Protein AF-A0A3A0CQ87-F1 (afdb_monomer_lite)

Sequence (280 aa):
MPDGAANIHTCGPRSVHRVSPWAAFLISSLALLASGCQAPPTQFEVVSFKDRPDGEYFAEVFDDGFYSQTPENNWTLVFEIPPSYVDIEAPAVEAGEPVAAASTPVGEAPPESADAEGPGLSVIKSYAAEDEESEAPKLKPRDEPTARVQRGRVPVRMSQLVVIEVFWRAKPGTTFAESSQTNANIVYCLTTGRDSITYEGAGFVSFQESGRQGALQGRIESAALYPARITGAPADLFGRCRLSGTFTARSNRAKTIALTQALRKRVGPPIGTDTALAED

Foldseek 3Di:
DDDDDDDDPDDDDDDPPPDPPVVVVVVVVVVVVVPDDDFDFFKKWKFFPPPHNVTDIDMDTFNAKAWDADPLRKIKIKTKDDKDWDFDQPDLPPCPDDPDPPPDDDDDDDDDDDDDDDDDDDDDDDDDDDDDPDDDDDDDDDPDPPPPRPRDTDIKIKMKMKIKIFNDADDVPPHPDDRQATKIWMWIKIDIHLKIWIWIWIFTKHWDQPVPAQKIKIKTQKTWTATDFIDDDDDDDRHTMMMIGIDMHHYDPPVS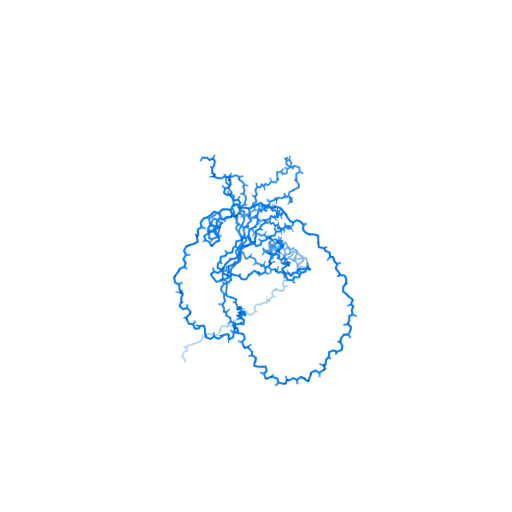VVVVVVVCVRGNDDDPDPVPPPPD

Radius of gyration: 32.03 Å; chains: 1; bounding box: 66×110×87 Å

Secondary structure (DSSP, 8-state):
--------------------HHHHHHHHHHHHHHS--PPPPEEEEEEE-SS-TT-EEEEEEESEEEEEE-TT--EEEEEEEEEEEEEEE--------------PPP--PPPP---------------PPP--------PPPP----------EEEEEEEEEEEEEE-----TTT--S-TT-EEEEEEEEEEETTEEEEEEEEEEEEEEEETTTTEEEEEEEEEEEEEEEEESSPPPSSSSEEEEEEEEEEE-HHHHHHHHHHHHHHH-S-TT-GGGSS--

pLDDT: mean 78.47, std 19.05, range [36.78, 98.25]

Structure (mmCIF, N/CA/C/O backbone):
data_AF-A0A3A0CQ87-F1
#
_entry.id   AF-A0A3A0CQ87-F1
#
loop_
_atom_site.group_PDB
_atom_site.id
_atom_site.type_symbol
_atom_site.label_atom_id
_atom_site.label_alt_id
_atom_site.label_comp_id
_atom_site.label_asym_id
_atom_site.label_entity_id
_atom_site.label_seq_id
_atom_site.pdbx_PDB_ins_code
_atom_site.Cartn_x
_atom_site.Cartn_y
_atom_site.Cartn_z
_atom_site.occupancy
_atom_site.B_iso_or_equiv
_atom_site.auth_seq_id
_atom_site.auth_comp_id
_atom_site.auth_asym_id
_atom_site.auth_atom_id
_atom_site.pdbx_PDB_model_num
ATOM 1 N N . MET A 1 1 ? 18.311 -73.993 30.091 1.00 40.94 1 MET A N 1
ATOM 2 C CA . MET A 1 1 ? 17.975 -73.751 31.514 1.00 40.94 1 MET A CA 1
ATOM 3 C C . MET A 1 1 ? 18.208 -72.272 31.794 1.00 40.94 1 MET A C 1
ATOM 5 O O . MET A 1 1 ? 19.165 -71.762 31.222 1.00 40.94 1 MET A O 1
ATOM 9 N N . PRO A 1 2 ? 17.354 -71.589 32.572 1.00 64.31 2 PRO A N 1
ATOM 10 C CA . PRO A 1 2 ? 16.038 -71.112 32.111 1.00 64.31 2 PRO A CA 1
ATOM 11 C C . PRO A 1 2 ? 15.932 -69.567 32.290 1.00 64.31 2 PRO A C 1
ATOM 13 O O . PRO A 1 2 ? 16.954 -68.940 32.546 1.00 64.31 2 PRO A O 1
ATOM 16 N N . ASP A 1 3 ? 14.822 -68.837 32.128 1.00 48.69 3 ASP A N 1
ATOM 17 C CA . ASP A 1 3 ? 13.384 -69.110 31.885 1.00 48.69 3 ASP A CA 1
ATOM 18 C C . ASP A 1 3 ? 12.845 -68.064 30.856 1.00 48.69 3 ASP A C 1
ATOM 20 O O . ASP A 1 3 ? 13.640 -67.313 30.296 1.00 48.69 3 ASP A O 1
ATOM 24 N N . GLY A 1 4 ? 11.567 -67.908 30.479 1.00 54.78 4 GLY A N 1
ATOM 25 C CA . GLY A 1 4 ? 10.303 -68.509 30.929 1.00 54.78 4 GLY A CA 1
ATOM 26 C C . GLY A 1 4 ? 9.262 -67.453 31.341 1.00 54.78 4 GLY A C 1
ATOM 27 O O . GLY A 1 4 ? 9.088 -67.203 32.527 1.00 54.78 4 GLY A O 1
ATOM 28 N N . ALA A 1 5 ? 8.559 -66.836 30.377 1.00 50.38 5 ALA A N 1
ATOM 29 C CA . ALA A 1 5 ? 7.322 -66.066 30.610 1.00 50.38 5 ALA A CA 1
ATOM 30 C C . ALA A 1 5 ? 6.579 -65.763 29.288 1.00 50.38 5 ALA A C 1
ATOM 32 O O . ALA A 1 5 ? 6.896 -64.801 28.590 1.00 50.38 5 ALA A O 1
ATOM 33 N N . ALA A 1 6 ? 5.565 -66.562 28.942 1.00 54.97 6 ALA A N 1
ATOM 34 C CA . ALA A 1 6 ? 4.652 -66.250 27.840 1.00 54.97 6 ALA A CA 1
ATOM 35 C C . ALA A 1 6 ? 3.452 -65.445 28.369 1.00 54.97 6 ALA A C 1
ATOM 37 O O . ALA A 1 6 ? 2.610 -65.984 29.087 1.00 54.97 6 ALA A O 1
ATOM 38 N N . ASN A 1 7 ? 3.361 -64.159 28.017 1.00 56.81 7 ASN A N 1
ATOM 39 C CA . ASN A 1 7 ? 2.241 -63.306 28.422 1.00 56.81 7 ASN A CA 1
ATOM 40 C C . ASN A 1 7 ? 1.013 -63.570 27.535 1.00 56.81 7 ASN A C 1
ATOM 42 O O . ASN A 1 7 ? 0.947 -63.129 26.387 1.00 56.81 7 ASN A O 1
ATOM 46 N N . ILE A 1 8 ? 0.029 -64.291 28.074 1.00 56.31 8 ILE A N 1
ATOM 47 C CA . ILE A 1 8 ? -1.244 -64.558 27.397 1.00 56.31 8 ILE A CA 1
ATOM 48 C C . ILE A 1 8 ? -2.144 -63.327 27.551 1.00 56.31 8 ILE A C 1
ATOM 50 O O . ILE A 1 8 ? -2.784 -63.136 28.584 1.00 56.31 8 ILE A O 1
ATOM 54 N N . HIS A 1 9 ? -2.216 -62.492 26.512 1.00 63.91 9 HIS A N 1
ATOM 55 C CA . HIS A 1 9 ? -3.196 -61.408 26.453 1.00 63.91 9 HIS A CA 1
ATOM 56 C C . HIS A 1 9 ? -4.615 -61.980 26.342 1.00 63.91 9 HIS A C 1
ATOM 58 O O . HIS A 1 9 ? -5.039 -62.455 25.287 1.00 63.91 9 HIS A O 1
ATOM 64 N N . THR A 1 10 ? -5.373 -61.899 27.433 1.00 57.53 10 THR A N 1
ATOM 65 C CA . THR A 1 10 ? -6.797 -62.229 27.462 1.00 57.53 10 THR A CA 1
ATOM 66 C C . THR A 1 10 ? -7.591 -61.207 26.648 1.00 57.53 10 THR A C 1
ATOM 68 O O . THR A 1 10 ? -7.705 -60.034 27.003 1.00 57.53 10 THR A O 1
ATOM 71 N N . CYS A 1 11 ? -8.158 -61.652 25.526 1.00 54.28 11 CYS A N 1
ATOM 72 C CA . CYS A 1 11 ? -9.013 -60.814 24.694 1.00 54.28 11 CYS A CA 1
ATOM 73 C C . CYS A 1 11 ? -10.394 -60.680 25.361 1.00 54.28 11 CYS A C 1
ATOM 75 O O . CYS A 1 11 ? -11.231 -61.576 25.263 1.00 54.28 11 CYS A O 1
ATOM 77 N N . GLY A 1 12 ? -10.610 -59.585 26.094 1.00 61.00 12 GLY A N 1
ATOM 78 C CA . GLY A 1 12 ? -11.890 -59.304 26.749 1.00 61.00 12 GLY A CA 1
ATOM 79 C C . GLY A 1 12 ? -13.030 -59.075 25.741 1.00 61.00 12 GLY A C 1
ATOM 80 O O . GLY A 1 12 ? -12.785 -58.569 24.640 1.00 61.00 12 GLY A O 1
ATOM 81 N N . PRO A 1 13 ? -14.285 -59.415 26.090 1.00 58.34 13 PRO A N 1
ATOM 82 C CA . PRO A 1 13 ? -15.423 -59.224 25.198 1.00 58.34 13 PRO A CA 1
ATOM 83 C C . PRO A 1 13 ? -15.635 -57.733 24.904 1.00 58.34 13 PRO A C 1
ATOM 85 O O . PRO A 1 13 ? -15.879 -56.935 25.809 1.00 58.34 13 PRO A O 1
ATOM 88 N N . ARG A 1 14 ? -15.571 -57.352 23.622 1.00 53.22 14 ARG A N 1
ATOM 89 C CA . ARG A 1 14 ? -15.881 -55.987 23.174 1.00 53.22 14 ARG A CA 1
ATOM 90 C C . ARG A 1 14 ? -17.347 -55.666 23.469 1.00 53.22 14 ARG A C 1
ATOM 92 O O . ARG A 1 14 ? -18.237 -56.212 22.817 1.00 53.22 14 ARG A O 1
ATOM 99 N N . SER A 1 15 ? -17.602 -54.745 24.398 1.00 57.31 15 SER A N 1
ATOM 100 C CA . SER A 1 15 ? -18.937 -54.189 24.602 1.00 57.31 15 SER A CA 1
ATOM 101 C C . SER A 1 15 ? -19.338 -53.358 23.381 1.00 57.31 15 SER A C 1
ATOM 103 O O . SER A 1 15 ? -18.873 -52.238 23.168 1.00 57.31 15 SER A O 1
ATOM 105 N N . VAL A 1 16 ? -20.221 -53.911 22.547 1.00 60.31 16 VAL A N 1
ATOM 106 C CA . VAL A 1 16 ? -20.816 -53.177 21.424 1.00 60.31 16 VAL A CA 1
ATOM 107 C C . VAL A 1 16 ? -21.859 -52.213 21.987 1.00 60.31 16 VAL A C 1
ATOM 109 O O . VAL A 1 16 ? -23.055 -52.504 22.025 1.00 60.31 16 VAL A O 1
ATOM 112 N N . HIS A 1 17 ? -21.397 -51.056 22.460 1.00 57.78 17 HIS A N 1
ATOM 113 C CA . HIS A 1 17 ? -22.278 -49.962 22.842 1.00 57.78 17 HIS A CA 1
ATOM 114 C C . HIS A 1 17 ? -23.038 -49.495 21.597 1.00 57.78 17 HIS A C 1
ATOM 116 O O . HIS A 1 17 ? -22.470 -48.864 20.707 1.00 57.78 17 HIS A O 1
ATOM 122 N N . ARG A 1 18 ? -24.336 -49.817 21.529 1.00 56.47 18 ARG A N 1
ATOM 123 C CA . ARG A 1 18 ? -25.251 -49.260 20.527 1.00 56.47 18 ARG A CA 1
ATOM 124 C C . ARG A 1 18 ? -25.379 -47.759 20.773 1.00 56.47 18 ARG A C 1
ATOM 126 O O . ARG A 1 18 ? -26.214 -47.326 21.563 1.00 56.47 18 ARG A O 1
ATOM 133 N N . VAL A 1 19 ? -24.536 -46.973 20.108 1.00 58.16 19 VAL A N 1
ATOM 134 C CA . VAL A 1 19 ? -24.651 -45.515 20.100 1.00 58.16 19 VAL A CA 1
ATOM 135 C C . VAL A 1 19 ? -26.007 -45.166 19.486 1.00 58.16 19 VAL A C 1
ATOM 137 O O . VAL A 1 19 ? -26.315 -45.595 18.374 1.00 58.16 19 VAL A O 1
ATOM 140 N N . SER A 1 20 ? -26.843 -44.438 20.228 1.00 53.62 20 SER A N 1
ATOM 141 C CA . SER A 1 20 ? -28.156 -44.017 19.732 1.00 53.62 20 SER A CA 1
ATOM 142 C C . SER A 1 20 ? -27.986 -43.168 18.465 1.00 53.62 20 SER A C 1
ATOM 144 O O . SER A 1 20 ? -27.166 -42.244 18.485 1.00 53.62 20 SER A O 1
ATOM 146 N N . PRO A 1 21 ? -28.765 -43.397 17.388 1.00 57.78 21 PRO A N 1
ATOM 147 C CA . PRO A 1 21 ? -28.646 -42.614 16.155 1.00 57.78 21 PRO A CA 1
ATOM 148 C C . PRO A 1 21 ? -28.902 -41.110 16.365 1.00 57.78 21 PRO A C 1
ATOM 150 O O . PRO A 1 21 ? -28.426 -40.291 15.587 1.00 57.78 21 PRO A O 1
ATOM 153 N N . TRP A 1 22 ? -29.571 -40.727 17.458 1.00 55.06 22 TRP A N 1
ATOM 154 C CA . TRP A 1 22 ? -29.790 -39.329 17.843 1.00 55.06 22 TRP A CA 1
ATOM 155 C C . TRP A 1 22 ? -28.503 -38.623 18.306 1.00 55.06 22 TRP A C 1
ATOM 157 O O . TRP A 1 22 ? -28.350 -37.421 18.097 1.00 55.06 22 TRP A O 1
ATOM 167 N N . ALA A 1 23 ? -27.544 -39.355 18.887 1.00 56.44 23 ALA A N 1
ATOM 168 C CA . ALA A 1 23 ? -26.268 -38.783 19.324 1.00 56.44 23 ALA A CA 1
ATOM 169 C C . ALA A 1 23 ? -25.369 -38.393 18.136 1.00 56.44 23 ALA A C 1
ATOM 171 O O . ALA A 1 23 ? -24.644 -37.403 18.214 1.00 56.44 23 ALA A O 1
ATOM 172 N N . ALA A 1 24 ? -25.455 -39.122 17.016 1.00 57.25 24 ALA A N 1
ATOM 173 C CA . ALA A 1 24 ? -24.704 -38.807 15.800 1.00 57.25 24 ALA A CA 1
ATOM 174 C C . ALA A 1 24 ? -25.144 -37.472 15.167 1.00 57.25 24 ALA A C 1
ATOM 176 O O . ALA A 1 24 ? -24.299 -36.693 14.727 1.00 57.25 24 ALA A O 1
ATOM 177 N N . PHE A 1 25 ? -26.449 -37.167 15.182 1.00 57.66 25 PHE A N 1
ATOM 178 C CA . PHE A 1 25 ? -26.968 -35.889 14.682 1.00 57.66 25 PHE A CA 1
ATOM 179 C C . PHE A 1 25 ? -26.504 -34.695 15.528 1.00 57.66 25 PHE A C 1
ATOM 181 O O . PHE A 1 25 ? -26.040 -33.704 14.968 1.00 57.66 25 PHE A O 1
ATOM 188 N N . LEU A 1 26 ? -26.543 -34.801 16.863 1.00 58.25 26 LEU A N 1
ATOM 189 C CA . LEU A 1 26 ? -26.091 -33.721 17.753 1.00 58.25 26 LEU A CA 1
ATOM 190 C C . LEU A 1 26 ? -24.597 -33.398 17.592 1.00 58.25 26 LEU A C 1
ATOM 192 O O . LEU A 1 26 ? -24.229 -32.225 17.581 1.00 58.25 26 LEU A O 1
ATOM 196 N N . ILE A 1 27 ? -23.742 -34.411 17.417 1.00 60.47 27 ILE A N 1
ATOM 197 C CA . ILE A 1 27 ? -22.299 -34.207 17.200 1.00 60.47 27 ILE A CA 1
ATOM 198 C C . ILE A 1 27 ? -22.037 -33.519 15.848 1.00 60.47 27 ILE A C 1
ATOM 200 O O . ILE A 1 27 ? -21.210 -32.611 15.774 1.00 60.47 27 ILE A O 1
ATOM 204 N N . SER A 1 28 ? -22.775 -33.891 14.795 1.00 60.22 28 SER A N 1
ATOM 205 C CA . SER A 1 28 ? -22.643 -33.278 13.464 1.00 60.22 28 SER A CA 1
ATOM 206 C C . SER A 1 28 ? -23.061 -31.799 13.449 1.00 60.22 28 SER A C 1
ATOM 208 O O . SER A 1 28 ? -22.351 -30.954 12.903 1.00 60.22 28 SER A O 1
ATOM 210 N N . SER A 1 29 ? -24.163 -31.445 14.122 1.00 60.81 29 SER A N 1
ATOM 211 C CA . SER A 1 29 ? -24.596 -30.044 14.239 1.00 60.81 29 SER A CA 1
ATOM 212 C C . SER A 1 29 ? -23.640 -29.185 15.074 1.00 60.81 29 SER A C 1
ATOM 214 O O . SER A 1 29 ? -23.474 -28.005 14.772 1.00 60.81 29 SER A O 1
ATOM 216 N N . LEU A 1 30 ? -22.974 -29.753 16.087 1.00 62.09 30 LEU A N 1
ATOM 217 C CA . LEU A 1 30 ? -21.976 -29.021 16.873 1.00 62.09 30 LEU A CA 1
ATOM 218 C C . LEU A 1 30 ? -20.692 -28.742 16.070 1.00 62.09 30 LEU A C 1
ATOM 220 O O . LEU A 1 30 ? -20.091 -27.682 16.227 1.00 62.09 30 LEU A O 1
ATOM 224 N N . ALA A 1 31 ? -20.294 -29.658 15.179 1.00 62.75 31 ALA A N 1
ATOM 225 C CA . ALA A 1 31 ? -19.115 -29.490 14.327 1.00 62.75 31 ALA A CA 1
ATOM 226 C C . ALA A 1 31 ? -19.255 -28.313 13.340 1.00 62.75 31 ALA A C 1
ATOM 228 O O . ALA A 1 31 ? -18.300 -27.566 13.144 1.00 62.75 31 ALA A O 1
ATOM 229 N N . LEU A 1 32 ? -20.456 -28.088 12.793 1.00 62.94 32 LEU A N 1
ATOM 230 C CA . LEU A 1 32 ? -20.758 -26.954 11.902 1.00 62.94 32 LEU A CA 1
ATOM 231 C C . LEU A 1 32 ? -20.801 -25.591 12.620 1.00 62.94 32 LEU A C 1
ATOM 233 O O . LEU A 1 32 ? -20.642 -24.554 11.982 1.00 62.94 32 LEU A O 1
ATOM 237 N N . LEU A 1 33 ? -20.982 -25.575 13.944 1.00 66.44 33 LEU A N 1
ATOM 238 C CA . LEU A 1 33 ? -20.818 -24.368 14.766 1.00 66.44 33 LEU A CA 1
ATOM 239 C C . LEU A 1 33 ? -19.353 -24.143 15.186 1.00 66.44 33 LEU A C 1
ATOM 241 O O . LEU A 1 33 ? -18.987 -23.033 15.568 1.00 66.44 33 LEU A O 1
ATOM 245 N N . ALA A 1 34 ? -18.516 -25.184 15.112 1.00 64.19 34 ALA A N 1
ATOM 246 C CA . ALA A 1 34 ? -17.087 -25.135 15.421 1.00 64.19 34 ALA A CA 1
ATOM 247 C C . ALA A 1 34 ? -16.204 -24.808 14.200 1.00 64.19 34 ALA 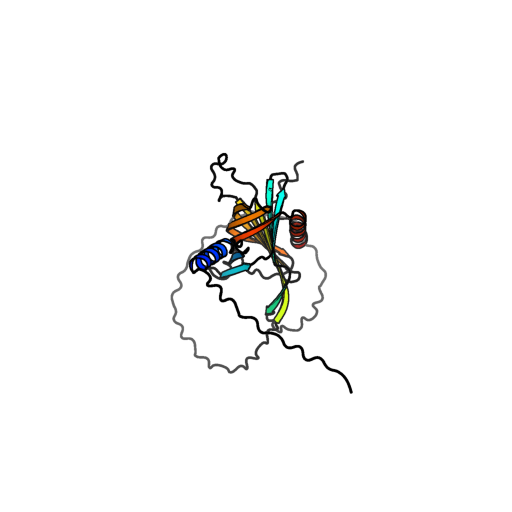A C 1
ATOM 249 O O . ALA A 1 34 ? -15.069 -24.365 14.382 1.00 64.19 34 ALA A O 1
ATOM 250 N N . SER A 1 35 ? -16.717 -24.947 12.970 1.00 63.53 35 SER A N 1
ATOM 251 C CA . SER A 1 35 ? -16.154 -24.306 11.773 1.00 63.53 35 SER A CA 1
ATOM 252 C C . SER A 1 35 ? -16.382 -22.793 11.842 1.00 63.53 35 SER A C 1
ATOM 254 O O . SER A 1 35 ? -17.245 -22.241 11.161 1.00 63.53 35 SER A O 1
ATOM 256 N N . GLY A 1 36 ? -15.646 -22.137 12.741 1.00 66.25 36 GLY A N 1
ATOM 257 C CA . GLY A 1 36 ? -15.744 -20.703 12.977 1.00 66.25 36 GLY A CA 1
ATOM 258 C C . GLY A 1 36 ? -15.425 -19.905 11.717 1.00 66.25 36 GLY A C 1
ATOM 259 O O . GLY A 1 36 ? -14.601 -20.322 10.904 1.00 66.25 36 GLY A O 1
ATOM 260 N N . CYS A 1 37 ? -16.070 -18.746 11.573 1.00 74.88 37 CYS A N 1
ATOM 261 C CA . CYS A 1 37 ? -15.856 -17.836 10.453 1.00 74.88 37 CYS A CA 1
ATOM 262 C C . CYS A 1 37 ? -14.380 -17.421 10.380 1.00 74.88 37 CYS A C 1
ATOM 264 O O . CYS A 1 37 ? -13.943 -16.524 11.104 1.00 74.88 37 CYS A O 1
ATOM 266 N N . GLN A 1 38 ? -13.612 -18.077 9.511 1.00 80.81 38 GLN A N 1
ATOM 267 C CA . GLN A 1 38 ? -12.266 -17.646 9.175 1.00 80.81 38 GLN A CA 1
ATOM 268 C C . GLN A 1 38 ? -12.379 -16.276 8.502 1.00 80.81 38 GLN A C 1
ATOM 27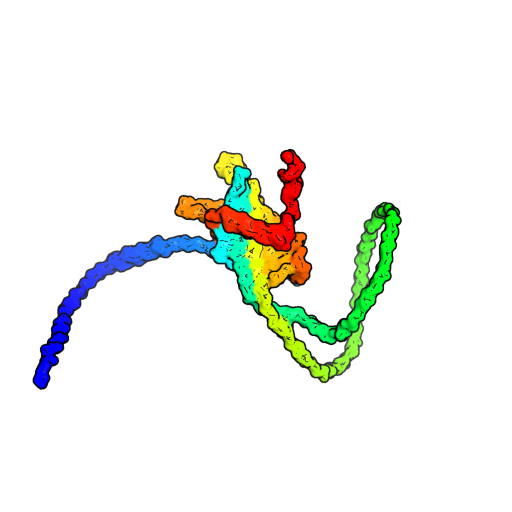0 O O . GLN A 1 38 ? -13.194 -16.095 7.594 1.00 80.81 38 GLN A O 1
ATOM 275 N N . ALA A 1 39 ? -11.606 -15.299 8.980 1.00 82.19 39 ALA A N 1
ATOM 276 C CA . ALA A 1 39 ? -11.570 -13.987 8.347 1.00 82.19 39 ALA A CA 1
ATOM 277 C C . ALA A 1 39 ? -11.154 -14.155 6.871 1.00 82.19 39 ALA A C 1
ATOM 279 O O . ALA A 1 39 ? -10.263 -14.968 6.595 1.00 82.19 39 ALA A O 1
ATOM 280 N N . PRO A 1 40 ? -11.785 -13.433 5.926 1.00 87.12 40 PRO A N 1
ATOM 281 C CA . PRO A 1 40 ? -11.370 -13.483 4.533 1.00 87.12 40 PRO A CA 1
ATOM 282 C C . PRO A 1 40 ? -9.900 -13.049 4.426 1.00 87.12 40 PRO A C 1
ATOM 284 O O . PRO A 1 40 ? -9.470 -12.176 5.193 1.00 87.12 40 PRO A O 1
ATOM 287 N N . PRO A 1 41 ? -9.124 -13.645 3.503 1.00 93.81 41 PRO A N 1
ATOM 288 C CA . PRO A 1 41 ? -7.742 -13.242 3.291 1.00 93.81 41 PRO A CA 1
ATOM 289 C C . PRO A 1 41 ? -7.679 -11.754 2.933 1.00 93.81 41 PRO A C 1
ATOM 291 O O . PRO A 1 41 ? -8.582 -11.213 2.285 1.00 93.81 41 PRO A O 1
ATOM 294 N N . THR A 1 42 ? -6.599 -11.088 3.342 1.00 96.62 42 THR A N 1
ATOM 295 C CA . THR A 1 42 ? -6.298 -9.768 2.790 1.00 96.62 42 THR A CA 1
ATOM 296 C C . THR A 1 42 ? -5.862 -9.968 1.350 1.00 96.62 42 THR A C 1
ATOM 298 O O . THR A 1 42 ? -4.837 -10.595 1.090 1.00 96.62 42 THR A O 1
ATOM 301 N N . GLN A 1 43 ? -6.660 -9.463 0.421 1.00 97.62 43 GLN A N 1
ATOM 302 C CA . GLN A 1 43 ? -6.451 -9.611 -1.007 1.00 97.62 43 GLN A CA 1
ATOM 303 C C . GLN A 1 43 ? -6.781 -8.288 -1.681 1.00 97.62 43 GLN A C 1
ATOM 305 O O . GLN A 1 43 ? -7.870 -7.744 -1.475 1.00 97.62 43 GLN A O 1
ATOM 310 N N . PHE A 1 44 ? -5.851 -7.791 -2.491 1.00 98.06 44 PHE A N 1
ATOM 311 C CA . PHE A 1 44 ? -6.052 -6.599 -3.302 1.00 98.06 44 PHE A CA 1
ATOM 312 C C . PHE A 1 44 ? -6.017 -6.943 -4.788 1.00 98.06 44 PHE A C 1
ATOM 314 O O . PHE A 1 44 ? -5.212 -7.752 -5.242 1.00 98.06 44 PHE A O 1
ATOM 321 N N . GLU A 1 45 ? -6.904 -6.300 -5.534 1.00 98.00 45 GLU A N 1
ATOM 322 C CA . GLU A 1 45 ? -7.039 -6.396 -6.980 1.00 98.00 45 GLU A CA 1
ATOM 323 C C . GLU A 1 45 ? -6.596 -5.067 -7.593 1.00 98.00 45 GLU A C 1
ATOM 325 O O . GLU A 1 45 ? -7.131 -4.008 -7.246 1.00 98.00 45 GLU A O 1
ATOM 330 N N . VAL A 1 46 ? -5.623 -5.124 -8.502 1.00 97.88 46 VAL A N 1
ATOM 331 C CA . VAL A 1 46 ? -5.148 -3.992 -9.299 1.00 97.88 46 VAL A CA 1
ATOM 332 C C . VAL A 1 46 ? -5.619 -4.181 -10.737 1.00 97.88 46 VAL A C 1
ATOM 334 O O . VAL A 1 46 ? -5.323 -5.197 -11.360 1.00 97.88 46 VAL A O 1
ATOM 337 N N . VAL A 1 47 ? -6.313 -3.184 -11.284 1.00 98.12 47 VAL A N 1
ATOM 338 C CA . VAL A 1 47 ? -6.657 -3.119 -12.711 1.00 98.12 47 VAL A CA 1
ATOM 339 C C . VAL A 1 47 ? -5.796 -2.042 -13.364 1.00 98.12 47 VAL A C 1
ATOM 341 O O . VAL A 1 47 ? -6.026 -0.852 -13.141 1.00 98.12 47 VAL A O 1
ATOM 344 N N . SER A 1 48 ? -4.782 -2.457 -14.123 1.00 97.56 48 SER A N 1
ATOM 345 C CA . SER A 1 48 ? -3.904 -1.587 -14.922 1.00 97.56 48 SER A CA 1
ATOM 346 C C . SER A 1 48 ? -4.604 -1.159 -16.204 1.00 97.56 48 SER A C 1
ATOM 348 O O . SER A 1 48 ? -5.216 -1.998 -16.852 1.00 97.56 48 SER A O 1
ATOM 350 N N . PHE A 1 49 ? -4.463 0.101 -16.617 1.00 96.25 49 PHE A N 1
ATOM 351 C CA . PHE A 1 49 ? -4.923 0.594 -17.926 1.00 96.25 49 PHE A CA 1
ATOM 352 C C . PHE A 1 49 ? -3.753 1.017 -18.828 1.00 96.25 49 PHE A C 1
ATOM 354 O O . PHE A 1 49 ? -3.926 1.842 -19.723 1.00 96.25 49 PHE A O 1
ATOM 361 N N . LYS A 1 50 ? -2.547 0.496 -18.565 1.00 95.31 50 LYS A N 1
ATOM 362 C CA . LYS A 1 50 ? -1.321 0.905 -19.260 1.00 95.31 50 LYS A CA 1
ATOM 363 C C . LYS A 1 50 ? -1.304 0.485 -20.732 1.00 95.31 50 LYS A C 1
ATOM 365 O O . LYS A 1 50 ? -1.156 1.332 -21.606 1.00 95.31 50 LYS A O 1
ATOM 370 N N . ASP A 1 51 ? -1.479 -0.811 -20.988 1.00 95.44 51 ASP A N 1
ATOM 371 C CA . ASP A 1 51 ? -1.284 -1.402 -22.319 1.00 95.44 51 ASP A CA 1
ATOM 372 C C . ASP A 1 51 ? -2.611 -1.761 -23.023 1.00 95.44 51 ASP A C 1
ATOM 374 O O . ASP A 1 51 ? -2.615 -2.105 -24.206 1.00 95.44 51 ASP A O 1
ATOM 378 N N . ARG A 1 52 ? -3.755 -1.701 -22.316 1.00 94.56 52 ARG A N 1
ATOM 379 C CA . ARG A 1 52 ? -5.093 -2.051 -22.839 1.00 94.56 52 ARG A CA 1
ATOM 380 C C . ARG A 1 52 ? -6.209 -1.175 -22.248 1.00 94.56 52 ARG A C 1
ATOM 382 O O . ARG A 1 52 ? -6.192 -0.931 -21.042 1.00 94.56 52 ARG A O 1
ATOM 389 N N . PRO A 1 53 ? -7.226 -0.778 -23.044 1.00 92.38 53 PRO A N 1
ATOM 390 C CA . PRO A 1 53 ? -8.359 0.017 -22.559 1.00 92.38 53 PRO A CA 1
ATOM 391 C C . PRO A 1 53 ? -9.312 -0.775 -21.649 1.00 92.38 53 PRO A C 1
ATOM 393 O O . PRO A 1 53 ? -9.853 -0.207 -20.704 1.00 92.38 53 PRO A O 1
ATOM 396 N N . ASP A 1 54 ? -9.475 -2.081 -21.892 1.00 95.06 54 ASP A N 1
ATOM 397 C CA . ASP A 1 54 ? -10.295 -2.984 -21.060 1.00 95.06 54 ASP A CA 1
ATOM 398 C C . ASP A 1 54 ? -9.636 -3.310 -19.707 1.00 95.06 54 ASP A C 1
ATOM 400 O O . ASP A 1 54 ? -10.280 -3.813 -18.788 1.00 95.06 54 ASP A O 1
ATOM 404 N N . GLY A 1 55 ? -8.347 -2.987 -19.593 1.00 95.50 55 GLY A N 1
ATOM 405 C CA . GLY A 1 55 ? -7.507 -3.208 -18.433 1.00 95.50 55 GLY A CA 1
ATOM 406 C C . GLY A 1 55 ? -6.879 -4.603 -18.345 1.00 95.50 55 GLY A C 1
ATOM 407 O O . GLY A 1 55 ? -7.310 -5.565 -18.981 1.00 95.50 55 GLY A O 1
ATOM 408 N N . GLU A 1 56 ? -5.824 -4.703 -17.540 1.00 96.94 56 GLU A N 1
ATOM 409 C CA . GLU A 1 56 ? -5.189 -5.960 -17.142 1.00 96.94 56 GLU A CA 1
ATOM 410 C C . GLU A 1 56 ? -5.327 -6.156 -15.630 1.00 96.94 56 GLU A C 1
ATOM 412 O O . GLU A 1 56 ? -5.130 -5.219 -14.852 1.00 96.94 56 GLU A O 1
ATOM 417 N N . TYR A 1 57 ? -5.706 -7.369 -15.228 1.00 96.69 57 TYR A N 1
ATOM 418 C CA . TYR A 1 57 ? -6.081 -7.709 -13.859 1.00 96.69 57 TYR A CA 1
ATOM 419 C C . TYR A 1 57 ? -4.942 -8.428 -13.138 1.00 96.69 57 TYR A C 1
ATOM 421 O O . TYR A 1 57 ? -4.520 -9.508 -13.549 1.00 96.69 57 TYR A O 1
ATOM 429 N N . PHE A 1 58 ? -4.524 -7.865 -12.011 1.00 96.69 58 PHE A N 1
ATOM 430 C CA . PHE A 1 58 ? -3.571 -8.453 -11.075 1.00 96.69 58 PHE A CA 1
ATOM 431 C C . PHE A 1 58 ? -4.270 -8.630 -9.726 1.00 96.69 58 PHE A C 1
ATOM 433 O O . PHE A 1 58 ? -5.035 -7.761 -9.308 1.00 96.69 58 PHE A O 1
ATOM 440 N N . ALA A 1 59 ? -4.024 -9.741 -9.036 1.00 96.56 59 ALA A N 1
ATOM 441 C CA . ALA A 1 59 ? -4.599 -10.003 -7.722 1.00 96.56 59 ALA A CA 1
ATOM 442 C C . ALA A 1 59 ? -3.520 -10.559 -6.793 1.00 96.56 59 ALA A C 1
ATOM 444 O O . ALA A 1 59 ? -2.868 -11.546 -7.124 1.00 96.56 59 ALA A O 1
ATOM 445 N N . GLU A 1 60 ? -3.351 -9.922 -5.639 1.00 96.44 60 GLU A N 1
ATOM 446 C CA . GLU A 1 60 ? -2.250 -10.167 -4.709 1.00 96.44 60 GLU A CA 1
ATOM 447 C C . GLU A 1 60 ? -2.787 -10.409 -3.298 1.00 96.44 60 GLU A C 1
ATOM 449 O O . GLU A 1 60 ? -3.694 -9.712 -2.834 1.00 96.44 60 GLU A O 1
ATOM 454 N N . VAL A 1 61 ? -2.224 -11.403 -2.608 1.00 97.00 61 VAL A N 1
ATOM 455 C CA . VAL A 1 61 ? -2.598 -11.777 -1.236 1.00 97.00 61 VAL A CA 1
ATOM 456 C C . VAL A 1 61 ? -1.530 -11.271 -0.272 1.00 97.00 61 VAL A C 1
ATOM 458 O O . VAL A 1 61 ? -0.339 -11.479 -0.485 1.00 97.00 61 VAL A O 1
ATOM 461 N N . PHE A 1 62 ? -1.963 -10.614 0.801 1.00 96.88 62 PHE A N 1
ATOM 462 C CA . PHE A 1 62 ? -1.090 -10.043 1.822 1.00 96.88 62 PHE A CA 1
ATOM 463 C C . PHE A 1 62 ? -1.279 -10.821 3.126 1.00 96.88 62 PHE A C 1
ATOM 465 O O . PHE A 1 62 ? -2.321 -10.720 3.771 1.00 96.88 62 PHE A O 1
ATOM 472 N N . ASP A 1 63 ? -0.267 -11.584 3.538 1.00 93.94 63 ASP A N 1
ATOM 473 C CA . ASP A 1 63 ? -0.339 -12.390 4.767 1.00 93.94 63 ASP A CA 1
ATOM 474 C C . ASP A 1 63 ? -0.475 -11.527 6.035 1.00 93.94 63 ASP A C 1
ATOM 476 O O . ASP A 1 63 ? -1.078 -11.945 7.026 1.00 93.94 63 ASP A O 1
ATOM 480 N N . ASP A 1 64 ? 0.074 -10.307 6.002 1.00 93.50 64 ASP A N 1
ATOM 481 C CA . ASP A 1 64 ? 0.155 -9.404 7.144 1.00 93.50 64 ASP A CA 1
ATOM 482 C C . ASP A 1 64 ? -0.404 -8.005 6.847 1.00 93.50 64 ASP A C 1
ATOM 484 O O . ASP A 1 64 ? 0.015 -7.304 5.921 1.00 93.50 64 ASP A O 1
ATOM 488 N N . GLY A 1 65 ? -1.321 -7.576 7.717 1.00 97.19 65 GLY A N 1
ATOM 489 C CA . GLY A 1 65 ? -1.851 -6.220 7.786 1.00 97.19 65 GLY A CA 1
ATOM 490 C C . GLY A 1 65 ? -1.723 -5.652 9.196 1.00 97.19 65 GLY A C 1
ATOM 491 O O . GLY A 1 65 ? -2.071 -6.309 10.184 1.00 97.19 65 GLY A O 1
ATOM 492 N N . PHE A 1 66 ? -1.268 -4.408 9.296 1.00 97.62 66 PHE A N 1
ATOM 493 C CA . PHE A 1 66 ? -1.112 -3.674 10.550 1.00 97.62 66 PHE A CA 1
ATOM 494 C C . PHE A 1 66 ? -1.865 -2.350 10.492 1.00 97.62 66 PHE A C 1
ATOM 496 O O . PHE A 1 66 ? -2.031 -1.773 9.421 1.00 97.62 66 PHE A O 1
ATOM 503 N N . TYR A 1 67 ? -2.305 -1.847 11.642 1.00 97.69 67 TYR A N 1
ATOM 504 C CA . TYR A 1 67 ? -2.824 -0.487 11.736 1.00 97.69 67 TYR A CA 1
ATOM 505 C C . TYR A 1 67 ? -2.354 0.241 12.994 1.00 97.69 67 TYR A C 1
ATOM 507 O O . TYR A 1 67 ? -1.943 -0.366 13.992 1.00 97.69 67 TYR A O 1
ATOM 515 N N . SER A 1 68 ? -2.471 1.567 12.951 1.00 96.81 68 SER A N 1
ATOM 516 C CA . SER A 1 68 ? -2.373 2.440 14.116 1.00 96.81 68 SER A CA 1
ATOM 517 C C . SER A 1 68 ? -3.226 3.696 13.949 1.00 96.81 68 SER A C 1
ATOM 519 O O . SER A 1 68 ? -3.511 4.099 12.822 1.00 96.81 68 SER A O 1
ATOM 521 N N . GLN A 1 69 ? -3.609 4.312 15.067 1.00 95.12 69 GLN A N 1
ATOM 522 C CA . GLN A 1 69 ? -4.278 5.612 15.092 1.00 95.12 69 GLN A CA 1
ATOM 523 C C . GLN A 1 69 ? -3.288 6.726 15.448 1.00 95.12 69 GLN A C 1
ATOM 525 O O . GLN A 1 69 ? -2.388 6.525 16.273 1.00 95.12 69 GLN A O 1
ATOM 530 N N . THR A 1 70 ? -3.483 7.905 14.863 1.00 90.69 70 THR A N 1
ATOM 531 C CA . THR A 1 70 ? -2.816 9.148 15.275 1.00 90.69 70 THR A CA 1
ATOM 532 C C . THR A 1 70 ? -3.590 9.825 16.425 1.00 90.69 70 THR A C 1
ATOM 534 O O . THR A 1 70 ? -4.731 9.435 16.697 1.00 90.69 70 THR A O 1
ATOM 537 N N . PRO A 1 71 ? -3.019 10.823 17.134 1.00 90.06 71 PRO A N 1
ATOM 538 C CA . PRO A 1 71 ? -3.744 11.580 18.164 1.00 90.06 71 PRO A CA 1
ATOM 539 C C . PRO A 1 71 ? -5.006 12.282 17.635 1.00 90.06 71 PRO A C 1
ATOM 541 O O . PRO A 1 71 ? -5.989 12.413 18.359 1.00 90.06 71 PRO A O 1
ATOM 544 N N . GLU A 1 72 ? -5.011 12.648 16.353 1.00 88.69 72 GLU A N 1
ATOM 545 C CA . GLU A 1 72 ? -6.128 13.275 15.632 1.00 88.69 72 GLU A CA 1
ATOM 546 C C . GLU A 1 72 ? -7.210 12.253 15.224 1.00 88.69 72 GLU A C 1
ATOM 548 O O . GLU A 1 72 ? -8.191 12.605 14.572 1.00 88.69 72 GLU A O 1
ATOM 553 N N . ASN A 1 73 ? -7.053 10.980 15.619 1.00 89.38 73 ASN A N 1
ATOM 554 C CA . ASN A 1 73 ? -7.927 9.851 15.286 1.00 89.38 73 ASN A CA 1
ATOM 555 C C . ASN A 1 73 ? -7.977 9.502 13.779 1.00 89.38 73 ASN A C 1
ATOM 557 O O . ASN A 1 73 ? -8.901 8.819 13.324 1.00 89.38 73 ASN A O 1
ATOM 561 N N . ASN A 1 74 ? -6.948 9.897 13.020 1.00 92.00 74 ASN A N 1
ATOM 562 C CA . ASN A 1 74 ? -6.688 9.357 11.685 1.00 92.00 74 ASN A CA 1
ATOM 563 C C . ASN A 1 74 ? -6.184 7.915 11.803 1.00 92.00 74 ASN A C 1
ATOM 565 O O . ASN A 1 74 ? -5.526 7.559 12.785 1.00 92.00 74 ASN A O 1
ATOM 569 N N . TRP A 1 75 ? -6.467 7.086 10.801 1.00 94.75 75 TRP A N 1
ATOM 570 C CA . TRP A 1 75 ? -6.038 5.687 10.775 1.00 94.75 75 TRP A CA 1
ATOM 571 C C . TRP A 1 75 ? -5.004 5.482 9.676 1.00 94.75 75 TRP A C 1
ATOM 573 O O . TRP A 1 75 ? -5.258 5.791 8.516 1.00 94.75 75 TRP A O 1
ATOM 583 N N . THR A 1 76 ? -3.858 4.912 10.035 1.00 96.62 76 THR A N 1
ATOM 584 C CA . THR A 1 76 ? -2.863 4.431 9.074 1.00 96.62 76 THR A CA 1
ATOM 585 C C . THR A 1 76 ? -2.906 2.912 9.074 1.00 96.62 76 THR A C 1
ATOM 587 O O . THR A 1 76 ? -2.623 2.296 10.105 1.00 96.62 76 THR A O 1
ATOM 590 N N . LEU A 1 77 ? -3.256 2.313 7.937 1.00 97.56 77 LEU A N 1
ATOM 591 C CA . LEU A 1 77 ? -3.185 0.874 7.699 1.00 97.56 77 LEU A CA 1
ATOM 592 C C . LEU A 1 77 ? -2.009 0.585 6.763 1.00 97.56 77 LEU A C 1
ATOM 594 O O . LEU A 1 77 ? -1.765 1.344 5.826 1.00 97.56 77 LEU A O 1
ATOM 598 N N . VAL A 1 78 ? -1.276 -0.497 7.017 1.00 98.06 78 VAL A N 1
ATOM 599 C CA . VAL A 1 78 ? -0.115 -0.898 6.217 1.00 98.06 78 VAL A CA 1
ATOM 600 C C . VAL A 1 78 ? -0.117 -2.405 5.988 1.00 98.06 78 VAL A C 1
ATOM 602 O O . VAL A 1 78 ? -0.259 -3.177 6.936 1.00 98.06 78 VAL A O 1
ATOM 605 N N . PHE A 1 79 ? 0.096 -2.807 4.738 1.00 98.12 79 PHE A N 1
ATOM 606 C CA . PHE A 1 79 ? 0.146 -4.198 4.288 1.00 98.12 79 PHE A CA 1
ATOM 607 C C . PHE A 1 79 ? 1.455 -4.434 3.531 1.00 98.12 79 PHE A C 1
ATOM 609 O O . PHE A 1 79 ? 1.848 -3.600 2.716 1.00 98.12 79 PHE A O 1
ATOM 616 N N . GLU A 1 80 ? 2.143 -5.541 3.806 1.00 97.25 80 GLU A N 1
ATOM 617 C CA . GLU A 1 80 ? 3.472 -5.856 3.258 1.00 97.25 80 GLU A CA 1
ATOM 618 C C . GLU A 1 80 ? 3.463 -7.257 2.627 1.00 97.25 80 GLU A C 1
ATOM 620 O O . GLU A 1 80 ? 3.130 -8.227 3.304 1.00 97.25 80 GLU A O 1
ATOM 625 N N . ILE A 1 81 ? 3.881 -7.372 1.361 1.00 96.75 81 ILE A N 1
ATOM 626 C CA . ILE A 1 81 ? 4.384 -8.637 0.808 1.00 96.75 81 ILE A CA 1
ATOM 627 C C . ILE A 1 81 ? 5.907 -8.606 0.983 1.00 96.75 81 ILE A C 1
ATOM 629 O O . ILE A 1 81 ? 6.574 -7.748 0.382 1.00 96.75 81 ILE A O 1
ATOM 633 N N . PRO A 1 82 ? 6.477 -9.490 1.824 1.00 94.12 82 PRO A N 1
ATOM 634 C CA . PRO A 1 82 ? 7.888 -9.441 2.170 1.00 94.12 82 PRO A CA 1
ATOM 635 C C . PRO A 1 82 ? 8.774 -9.721 0.945 1.00 94.12 82 PRO A C 1
ATOM 637 O O . PRO A 1 82 ? 8.352 -10.420 0.024 1.00 94.12 82 PRO A O 1
ATOM 640 N N . PRO A 1 83 ? 10.024 -9.220 0.921 1.00 93.88 83 PRO A N 1
ATOM 641 C CA . PRO A 1 83 ? 10.881 -9.356 -0.250 1.00 93.88 83 PRO A CA 1
ATOM 642 C C . PRO A 1 83 ? 11.180 -10.814 -0.646 1.00 93.88 83 PRO A C 1
ATOM 644 O O . PRO A 1 83 ? 11.936 -11.496 0.051 1.00 93.88 83 PRO A O 1
ATOM 647 N N . SER A 1 84 ? 10.669 -11.246 -1.798 1.00 94.12 84 SER A N 1
ATOM 648 C CA . SER A 1 84 ? 10.890 -12.563 -2.410 1.00 94.12 84 SER A CA 1
ATOM 649 C C . SER A 1 84 ? 11.762 -12.449 -3.669 1.00 94.12 84 SER A C 1
ATOM 651 O O . SER A 1 84 ? 12.007 -11.348 -4.163 1.00 94.12 84 SER A O 1
ATOM 653 N N . TYR A 1 85 ? 12.287 -13.569 -4.174 1.00 92.19 85 TYR A N 1
ATOM 654 C CA . TYR A 1 85 ? 12.993 -13.602 -5.460 1.00 92.19 85 TYR A CA 1
ATOM 655 C C . TYR A 1 85 ? 12.034 -14.034 -6.568 1.00 92.19 85 TYR A C 1
ATOM 657 O O . TYR A 1 85 ? 11.373 -15.063 -6.444 1.00 92.19 85 TYR A O 1
ATOM 665 N N . VAL A 1 86 ? 11.999 -13.259 -7.648 1.00 89.25 86 VAL A N 1
ATOM 666 C CA . VAL A 1 86 ? 11.213 -13.513 -8.856 1.00 89.25 86 VAL A CA 1
ATOM 667 C C . VAL A 1 86 ? 12.173 -13.544 -10.041 1.00 89.25 86 VAL A C 1
ATOM 669 O O . VAL A 1 86 ? 12.993 -12.639 -10.201 1.00 89.25 86 VAL A O 1
ATOM 672 N N . ASP A 1 87 ? 12.085 -14.581 -10.869 1.00 88.06 87 ASP A N 1
ATOM 673 C CA . ASP A 1 87 ? 12.836 -14.651 -12.121 1.00 88.06 87 ASP A CA 1
ATOM 674 C C . ASP A 1 87 ? 12.212 -13.698 -13.142 1.00 88.06 87 ASP A C 1
ATOM 676 O O . ASP A 1 87 ? 11.149 -13.980 -13.697 1.00 88.06 87 ASP A O 1
ATOM 680 N N . ILE A 1 88 ? 12.885 -12.580 -13.406 1.00 84.75 88 ILE A N 1
ATOM 681 C CA . ILE A 1 88 ? 12.473 -11.633 -14.441 1.00 84.75 88 ILE A CA 1
ATOM 682 C C . ILE A 1 88 ? 13.209 -11.992 -15.735 1.00 84.75 88 ILE A C 1
ATOM 684 O O . ILE A 1 88 ? 14.409 -12.282 -15.735 1.00 84.75 88 ILE A O 1
ATOM 688 N N . GLU A 1 89 ? 12.481 -12.001 -16.850 1.00 84.00 89 GLU A N 1
ATOM 689 C CA . GLU A 1 89 ? 13.073 -12.080 -18.183 1.00 84.00 89 GLU A CA 1
ATOM 690 C C . GLU A 1 89 ? 13.911 -10.817 -18.395 1.00 84.00 89 GLU A C 1
ATOM 692 O O . GLU A 1 89 ? 13.372 -9.709 -18.392 1.00 84.00 89 GLU A O 1
ATOM 697 N N . ALA A 1 90 ? 15.235 -10.960 -18.508 1.00 76.56 90 ALA A N 1
ATOM 698 C CA . ALA A 1 90 ? 16.086 -9.800 -18.728 1.00 76.56 90 ALA A CA 1
ATOM 699 C C . ALA A 1 90 ? 15.631 -9.085 -20.011 1.00 76.56 90 ALA A C 1
ATOM 701 O O . ALA A 1 90 ? 15.313 -9.772 -20.995 1.00 76.56 90 ALA A O 1
ATOM 702 N N . PRO A 1 91 ? 15.624 -7.734 -20.043 1.00 72.44 91 PRO A N 1
ATOM 703 C CA . PRO A 1 91 ? 15.462 -7.032 -21.305 1.00 72.44 91 PRO A CA 1
ATOM 704 C C . PRO A 1 91 ? 16.491 -7.609 -22.272 1.00 72.44 91 PRO A C 1
ATOM 706 O O . PRO A 1 91 ? 17.632 -7.874 -21.877 1.00 72.44 91 PRO A O 1
ATOM 709 N N . ALA A 1 92 ? 16.077 -7.862 -23.513 1.00 74.12 92 ALA A N 1
ATOM 710 C CA . ALA A 1 92 ? 17.011 -8.302 -24.529 1.00 74.12 92 ALA A CA 1
ATOM 711 C C . ALA A 1 92 ? 18.056 -7.194 -24.671 1.00 74.12 92 ALA A C 1
ATOM 713 O O . ALA A 1 92 ? 17.783 -6.154 -25.265 1.00 74.12 92 ALA A O 1
ATOM 714 N N . VAL A 1 93 ? 19.227 -7.407 -24.068 1.00 69.44 93 VAL A N 1
ATOM 715 C CA . VAL A 1 93 ? 20.407 -6.600 -24.332 1.00 69.44 93 VAL A CA 1
ATOM 716 C C . VAL A 1 93 ? 20.744 -6.934 -25.769 1.00 69.44 93 VAL A C 1
ATOM 718 O O . VAL A 1 93 ? 21.390 -7.947 -26.046 1.00 69.44 93 VAL A O 1
ATOM 721 N N . GLU A 1 94 ? 20.202 -6.136 -26.689 1.00 71.56 94 GLU A N 1
ATOM 722 C CA . GLU A 1 94 ? 20.675 -6.126 -28.058 1.00 71.56 94 GLU A CA 1
ATOM 723 C C . GLU A 1 94 ? 22.191 -6.018 -27.970 1.00 71.56 94 GLU A C 1
ATOM 725 O O . GLU A 1 94 ? 22.716 -5.202 -27.206 1.00 71.56 94 GLU A O 1
ATOM 730 N N . ALA A 1 95 ? 22.891 -6.901 -28.680 1.00 64.00 95 ALA A N 1
ATOM 731 C CA . ALA A 1 95 ? 24.346 -6.934 -28.704 1.00 64.00 95 ALA A CA 1
ATOM 732 C C . ALA A 1 95 ? 24.872 -5.762 -29.550 1.00 64.00 95 ALA A C 1
ATOM 734 O O . ALA A 1 95 ? 25.563 -5.953 -30.549 1.00 64.00 95 ALA A O 1
ATOM 735 N N . GLY A 1 96 ? 24.471 -4.552 -29.154 1.00 58.38 96 GLY A N 1
ATOM 736 C CA . GLY A 1 96 ? 24.967 -3.288 -29.643 1.00 58.38 96 GLY A CA 1
ATOM 737 C C . GLY A 1 96 ? 26.459 -3.202 -29.381 1.00 58.38 96 GLY A C 1
ATOM 738 O O . GLY A 1 96 ? 26.987 -3.786 -28.431 1.00 58.38 96 GLY A O 1
ATOM 739 N N . GLU A 1 97 ? 27.124 -2.519 -30.299 1.00 56.50 97 GLU A N 1
ATOM 740 C CA . GLU A 1 97 ? 28.571 -2.494 -30.441 1.00 56.50 97 GLU A CA 1
ATOM 741 C C . GLU A 1 97 ? 29.288 -2.181 -29.119 1.00 56.50 97 GLU A C 1
ATOM 743 O O . GLU A 1 97 ? 28.745 -1.454 -28.279 1.00 56.50 97 GLU A O 1
ATOM 748 N N . PRO A 1 98 ? 30.515 -2.705 -28.913 1.00 57.78 98 PRO A N 1
ATOM 749 C CA . PRO A 1 98 ? 31.302 -2.370 -27.735 1.00 57.78 98 PRO A CA 1
ATOM 750 C C . PRO A 1 98 ? 31.373 -0.851 -27.617 1.00 57.78 98 PRO A C 1
ATOM 752 O O . PRO A 1 98 ? 31.945 -0.195 -28.487 1.00 57.78 98 PRO A O 1
ATOM 755 N N . VAL A 1 99 ? 30.772 -0.311 -26.550 1.00 54.81 99 VAL A N 1
ATOM 756 C CA . VAL A 1 99 ? 30.711 1.129 -26.295 1.00 54.81 99 VAL A CA 1
ATOM 757 C C . VAL A 1 99 ? 32.141 1.612 -26.100 1.00 54.81 99 VAL A C 1
ATOM 759 O O . VAL A 1 99 ? 32.699 1.537 -25.002 1.00 54.81 99 VAL A O 1
ATOM 762 N N . ALA A 1 100 ? 32.760 2.040 -27.201 1.00 52.34 100 ALA A N 1
ATOM 763 C CA . ALA A 1 100 ? 34.098 2.593 -27.210 1.00 52.34 100 ALA A CA 1
ATOM 764 C C . ALA A 1 100 ? 34.097 3.740 -26.206 1.00 52.34 100 ALA A C 1
ATOM 766 O O . ALA A 1 100 ? 33.234 4.614 -26.287 1.00 52.34 100 ALA A O 1
ATOM 767 N N . ALA A 1 101 ? 35.003 3.680 -25.226 1.00 51.09 101 ALA A N 1
ATOM 768 C CA . ALA A 1 101 ? 34.988 4.565 -24.071 1.00 51.09 101 ALA A CA 1
ATOM 769 C C . ALA A 1 101 ? 35.031 6.031 -24.525 1.00 51.09 101 ALA A C 1
ATOM 771 O O . ALA A 1 101 ? 36.091 6.566 -24.852 1.00 51.09 101 ALA A O 1
ATOM 772 N N . ALA A 1 102 ? 33.856 6.658 -24.582 1.00 49.22 102 ALA A N 1
ATOM 773 C CA . ALA A 1 102 ? 33.687 8.011 -25.068 1.00 49.22 102 ALA A CA 1
ATOM 774 C C . ALA A 1 102 ? 34.189 8.965 -23.986 1.00 49.22 102 ALA A C 1
ATOM 776 O O . ALA A 1 102 ? 33.467 9.312 -23.054 1.00 49.22 102 ALA A O 1
ATOM 777 N N . SER A 1 103 ? 35.462 9.342 -24.097 1.00 48.38 103 SER A N 1
ATOM 778 C CA . SER A 1 103 ? 36.103 10.342 -23.249 1.00 48.38 103 SER A CA 1
ATOM 779 C C . SER A 1 103 ? 35.291 11.636 -23.257 1.00 48.38 103 SER A C 1
ATOM 781 O O . SER A 1 103 ? 35.247 12.335 -24.269 1.00 48.38 103 SER A O 1
ATOM 783 N N . THR A 1 104 ? 34.662 11.962 -22.129 1.00 50.12 104 THR A N 1
ATOM 784 C CA . THR A 1 104 ? 33.862 13.178 -21.969 1.00 50.12 104 THR A CA 1
ATOM 785 C C . THR A 1 104 ? 34.736 14.426 -22.150 1.00 50.12 104 THR A C 1
ATOM 787 O O . THR A 1 104 ? 35.693 14.595 -21.387 1.00 50.12 104 THR A O 1
ATOM 790 N N . PRO A 1 105 ? 34.439 15.330 -23.102 1.00 55.53 105 PRO A N 1
ATOM 791 C CA . PRO A 1 105 ? 35.067 16.644 -23.132 1.00 55.53 105 PRO A CA 1
ATOM 792 C C . PRO A 1 105 ? 34.486 17.531 -22.021 1.00 55.53 105 PRO A C 1
ATOM 794 O O . PRO A 1 105 ? 33.286 17.513 -21.751 1.00 55.53 105 PRO A O 1
ATOM 797 N N . VAL A 1 106 ? 35.349 18.317 -21.378 1.00 63.00 106 VAL A N 1
ATOM 798 C CA . VAL A 1 106 ? 34.969 19.316 -20.369 1.00 63.00 106 VAL A CA 1
ATOM 799 C C . VAL A 1 106 ? 34.680 20.652 -21.057 1.00 63.00 106 VAL A C 1
ATOM 801 O O . VAL A 1 106 ? 35.528 21.153 -21.789 1.00 63.00 106 VAL A O 1
ATOM 804 N N . GLY A 1 107 ? 33.514 21.235 -20.774 1.00 56.62 107 GLY A N 1
ATOM 805 C CA . GLY A 1 107 ? 33.063 22.554 -21.239 1.00 56.62 107 GLY A CA 1
ATOM 806 C C . GLY A 1 107 ? 31.531 22.583 -21.341 1.00 56.62 107 GLY A C 1
ATOM 807 O O . GLY A 1 107 ? 30.919 21.536 -21.520 1.00 56.62 107 GLY A O 1
ATOM 808 N N . GLU A 1 108 ? 30.827 23.703 -21.208 1.00 50.31 108 GLU A N 1
ATOM 809 C CA . GLU A 1 108 ? 31.183 25.062 -20.770 1.00 50.31 108 GLU A CA 1
ATOM 810 C C . GLU A 1 108 ? 29.876 25.706 -20.243 1.00 50.31 108 GLU A C 1
ATOM 812 O O . GLU A 1 108 ? 28.787 25.242 -20.589 1.00 50.31 108 GLU A O 1
ATOM 817 N N . ALA A 1 109 ? 29.934 26.698 -19.349 1.00 58.41 109 ALA A N 1
ATOM 818 C CA . ALA A 1 109 ? 28.727 27.198 -18.675 1.00 58.41 109 ALA A CA 1
ATOM 819 C C . ALA A 1 109 ? 27.831 28.052 -19.608 1.00 58.41 109 ALA A C 1
ATOM 821 O O . ALA A 1 109 ? 28.350 28.961 -20.257 1.00 58.41 109 ALA A O 1
ATOM 822 N N . PRO A 1 110 ? 26.500 27.831 -19.655 1.00 65.88 110 PRO A N 1
ATOM 823 C CA . PRO A 1 110 ? 25.589 28.682 -20.417 1.00 65.88 110 PRO A CA 1
ATOM 824 C C . PRO A 1 110 ? 25.199 29.955 -19.633 1.00 65.88 110 PRO A C 1
ATOM 826 O O . PRO A 1 110 ? 25.057 29.895 -18.408 1.00 65.88 110 PRO A O 1
ATOM 829 N N . PRO A 1 111 ? 25.006 31.102 -20.313 1.00 63.97 111 PRO A N 1
ATOM 830 C CA . PRO A 1 111 ? 24.630 32.363 -19.682 1.00 63.97 111 PRO A CA 1
ATOM 831 C C . PRO A 1 111 ? 23.128 32.483 -19.374 1.00 63.97 111 PRO A C 1
ATOM 833 O O . PRO A 1 111 ? 22.282 31.739 -19.864 1.00 63.97 111 PRO A O 1
ATOM 836 N N . GLU A 1 112 ? 22.841 33.482 -18.549 1.00 57.44 112 GLU A N 1
ATOM 837 C CA . GLU A 1 112 ? 21.548 33.894 -18.004 1.00 57.44 112 GLU A CA 1
ATOM 838 C C . GLU A 1 112 ? 20.651 34.658 -19.011 1.00 57.44 112 GLU A C 1
ATOM 840 O O . GLU A 1 112 ? 21.160 35.323 -19.914 1.00 57.44 112 GLU A O 1
ATOM 845 N N . SER A 1 113 ? 19.332 34.663 -18.735 1.00 54.16 113 SER A N 1
ATOM 846 C CA . SER A 1 113 ? 18.295 35.660 -19.118 1.00 54.16 113 SER A CA 1
ATOM 847 C C . SER A 1 113 ? 17.327 35.406 -20.300 1.00 54.16 113 SER A C 1
ATOM 849 O O . SER A 1 113 ? 17.591 34.626 -21.211 1.00 54.16 113 SER A O 1
ATOM 851 N N . ALA A 1 114 ? 16.221 36.173 -20.236 1.00 47.28 114 ALA A N 1
ATOM 852 C CA . ALA A 1 114 ? 15.205 36.507 -21.252 1.00 47.28 114 ALA A CA 1
ATOM 853 C C . ALA A 1 114 ? 13.945 35.615 -21.408 1.00 47.28 114 ALA A C 1
ATOM 855 O O . ALA A 1 114 ? 13.891 34.666 -22.185 1.00 47.28 114 ALA A O 1
ATOM 856 N N . ASP A 1 115 ? 12.903 36.027 -20.680 1.00 55.81 115 ASP A N 1
ATOM 857 C CA . ASP A 1 115 ? 11.521 36.303 -21.124 1.00 55.81 115 ASP A CA 1
ATOM 858 C C . ASP A 1 115 ? 11.077 35.906 -22.554 1.00 55.81 115 ASP A C 1
ATOM 860 O O . ASP A 1 115 ? 11.657 36.352 -23.545 1.00 55.81 115 ASP A O 1
ATOM 864 N N . ALA A 1 116 ? 9.920 35.232 -22.665 1.00 47.12 116 ALA A N 1
ATOM 865 C CA . ALA A 1 116 ? 9.042 35.302 -23.843 1.00 47.12 116 ALA A CA 1
ATOM 866 C C . ALA A 1 116 ? 7.575 34.939 -23.513 1.00 47.12 116 ALA A C 1
ATOM 868 O O . ALA A 1 116 ? 7.297 34.031 -22.730 1.00 47.12 116 ALA A O 1
ATOM 869 N N . GLU A 1 117 ? 6.638 35.655 -24.137 1.00 40.00 117 GLU A N 1
ATOM 870 C CA . GLU A 1 117 ? 5.183 35.529 -23.967 1.00 40.00 117 GLU A CA 1
ATOM 871 C C . GLU A 1 117 ? 4.578 34.364 -24.797 1.00 40.00 117 GLU A C 1
ATOM 873 O O . GLU A 1 117 ? 5.202 33.846 -25.722 1.00 40.00 117 GLU A O 1
ATOM 878 N N . GLY A 1 118 ? 3.337 33.950 -24.492 1.00 39.41 118 GLY A N 1
ATOM 879 C CA . GLY A 1 118 ? 2.536 33.063 -25.366 1.00 39.41 118 GLY A CA 1
ATOM 880 C C . GLY A 1 118 ? 1.811 33.845 -26.483 1.00 39.41 118 GLY A C 1
ATOM 881 O O . GLY A 1 118 ? 2.227 34.955 -26.801 1.00 39.41 118 GLY A O 1
ATOM 882 N N . PRO A 1 119 ? 0.665 33.377 -27.030 1.00 62.03 119 PRO A N 1
ATOM 883 C CA . PRO A 1 119 ? 0.054 32.042 -26.993 1.00 62.03 119 PRO A CA 1
ATOM 884 C C . PRO A 1 119 ? -0.144 31.438 -28.413 1.00 62.03 119 PRO A C 1
ATOM 886 O O . PRO A 1 119 ? -0.055 32.138 -29.418 1.00 62.03 119 PRO A O 1
ATOM 889 N N . GLY A 1 120 ? -0.495 30.146 -28.527 1.00 36.78 120 GLY A N 1
ATOM 890 C CA . GLY A 1 120 ? -0.644 29.490 -29.841 1.00 36.78 120 GLY A CA 1
ATOM 891 C C . GLY A 1 120 ? -1.594 28.290 -29.889 1.00 36.78 120 GLY A C 1
ATOM 892 O O . GLY A 1 120 ? -1.150 27.153 -30.007 1.00 36.78 120 GLY A O 1
ATOM 893 N N . LEU A 1 121 ? -2.908 28.533 -29.845 1.00 47.16 121 LEU A N 1
ATOM 894 C CA . LEU A 1 121 ? -3.929 27.515 -30.134 1.00 47.16 121 LEU A CA 1
ATOM 895 C C . LEU A 1 121 ? -4.009 27.266 -31.650 1.00 47.16 121 LEU A C 1
ATOM 897 O O . LEU A 1 121 ? -4.603 28.058 -32.383 1.00 47.16 121 LEU A O 1
ATOM 901 N N . SER A 1 122 ? -3.420 26.169 -32.129 1.00 40.50 122 SER A N 1
ATOM 902 C CA . SER A 1 122 ? -3.502 25.752 -33.532 1.00 40.50 122 SER A CA 1
ATOM 903 C C . SER A 1 122 ? -4.639 24.750 -33.766 1.00 40.50 122 SER A C 1
ATOM 905 O O . SER A 1 122 ? -4.810 23.759 -33.057 1.00 40.50 122 SER A O 1
ATOM 907 N N . VAL A 1 123 ? -5.447 25.029 -34.790 1.00 43.09 123 VAL A N 1
ATOM 908 C CA . VAL A 1 123 ? -6.587 24.200 -35.202 1.00 43.09 123 VAL A CA 1
ATOM 909 C C . VAL A 1 123 ? -6.083 22.986 -35.981 1.00 43.09 123 VAL A C 1
ATOM 911 O O . VAL A 1 123 ? -5.565 23.132 -37.090 1.00 43.09 123 VAL A O 1
ATOM 914 N N . ILE A 1 124 ? -6.279 21.783 -35.439 1.00 41.91 124 ILE A N 1
ATOM 915 C CA . ILE A 1 124 ? -5.990 20.536 -36.157 1.00 41.91 124 ILE A CA 1
ATOM 916 C C . ILE A 1 124 ? -7.091 20.302 -37.197 1.00 41.91 124 ILE A C 1
ATOM 918 O O . ILE A 1 124 ? -8.231 19.987 -36.859 1.00 41.91 124 ILE A O 1
ATOM 922 N N . LYS A 1 125 ? -6.743 20.448 -38.480 1.00 41.81 125 LYS A N 1
ATOM 923 C CA . LYS A 1 125 ? -7.573 19.981 -39.596 1.00 41.81 125 LYS A CA 1
ATOM 924 C C . LYS A 1 125 ? -7.407 18.472 -39.749 1.00 41.81 125 LYS A C 1
ATOM 926 O O . LYS A 1 125 ? -6.299 18.002 -39.993 1.00 41.81 125 LYS A O 1
ATOM 931 N N . SER A 1 126 ? -8.507 17.734 -39.666 1.00 42.06 126 SER A N 1
ATOM 932 C CA . SER A 1 126 ? -8.573 16.352 -40.131 1.00 42.06 126 SER A CA 1
ATOM 933 C C . SER A 1 126 ? -8.545 16.318 -41.661 1.00 42.06 126 SER A C 1
ATOM 935 O O . SER A 1 126 ? -9.356 16.966 -42.321 1.00 42.06 126 SER A O 1
ATOM 937 N N . TYR A 1 127 ? -7.621 15.541 -42.223 1.00 42.97 127 TYR A N 1
ATOM 938 C CA . TYR A 1 127 ? -7.648 15.147 -43.628 1.00 42.97 127 TYR A CA 1
ATOM 939 C C . TYR A 1 127 ? -8.104 13.692 -43.700 1.00 42.97 127 TYR A C 1
ATOM 941 O O . TYR A 1 127 ? -7.523 12.833 -43.038 1.00 42.97 127 TYR A O 1
ATOM 949 N N . ALA A 1 128 ? -9.141 13.424 -44.491 1.00 48.56 128 ALA A N 1
ATOM 950 C CA . ALA A 1 128 ? -9.407 12.074 -44.964 1.00 48.56 128 ALA A CA 1
ATOM 951 C C . ALA A 1 128 ? -8.390 11.778 -46.074 1.00 48.56 128 ALA A C 1
ATOM 953 O O . ALA A 1 128 ? -8.320 12.529 -47.047 1.00 48.56 128 ALA A O 1
ATOM 954 N N . ALA A 1 129 ? -7.581 10.737 -45.893 1.00 49.25 129 ALA A N 1
ATOM 955 C CA . ALA A 1 129 ? -6.752 10.181 -46.954 1.00 49.25 129 ALA A CA 1
ATOM 956 C C . ALA A 1 129 ? -7.531 9.039 -47.612 1.00 49.25 129 ALA A C 1
ATOM 958 O O . ALA A 1 129 ? -8.139 8.231 -46.911 1.00 49.25 129 ALA A O 1
ATOM 959 N N . GLU A 1 130 ? -7.550 9.025 -48.940 1.00 57.72 130 GLU A N 1
ATOM 960 C CA . GLU A 1 130 ? -8.256 8.028 -49.744 1.00 57.72 130 GLU A CA 1
ATOM 961 C C . GLU A 1 130 ? -7.407 6.753 -49.881 1.00 57.72 130 GLU A C 1
ATOM 963 O O . GLU A 1 130 ? -6.175 6.811 -49.877 1.00 57.72 130 GLU A O 1
ATOM 968 N N . ASP A 1 131 ? -8.066 5.597 -49.980 1.00 55.25 131 ASP A N 1
ATOM 969 C CA . ASP A 1 131 ? -7.413 4.290 -50.066 1.00 55.25 131 ASP A CA 1
ATOM 970 C C . ASP A 1 131 ? -6.772 4.065 -51.454 1.00 55.25 131 ASP A C 1
ATOM 972 O O . ASP A 1 131 ? -7.449 3.672 -52.405 1.00 55.25 131 ASP A O 1
ATOM 976 N N . GLU A 1 132 ? -5.453 4.261 -51.582 1.00 60.06 132 GLU A N 1
ATOM 977 C CA . GLU A 1 132 ? -4.687 3.753 -52.733 1.00 60.06 132 GLU A CA 1
ATOM 978 C C . GLU A 1 132 ? -4.219 2.307 -52.489 1.00 60.06 132 GLU A C 1
ATOM 980 O O . GLU A 1 132 ? -3.259 2.032 -51.763 1.00 60.06 132 GLU A O 1
ATOM 985 N N . GLU A 1 133 ? -4.905 1.364 -53.140 1.00 63.91 133 GLU A N 1
ATOM 986 C CA . GLU A 1 133 ? -4.627 -0.075 -53.105 1.00 63.91 133 GLU A CA 1
ATOM 987 C C . GLU A 1 133 ? -3.338 -0.420 -53.885 1.00 63.91 133 GLU A C 1
ATOM 989 O O . GLU A 1 133 ? -3.348 -0.778 -55.062 1.00 63.91 133 GLU A O 1
ATOM 994 N N . SER A 1 134 ? -2.191 -0.275 -53.217 1.00 63.56 134 SER A N 1
ATOM 995 C CA . SER A 1 134 ? -0.862 -0.548 -53.779 1.00 63.56 134 SER A CA 1
ATOM 996 C C . SER A 1 134 ? -0.496 -2.040 -53.710 1.00 63.56 134 SER A C 1
ATOM 998 O O . SER A 1 134 ? -0.216 -2.578 -52.634 1.00 63.56 134 SER A O 1
ATOM 1000 N N . GLU A 1 135 ? -0.456 -2.722 -54.864 1.00 68.62 135 GLU A N 1
ATOM 1001 C CA . GLU A 1 135 ? 0.016 -4.113 -54.975 1.00 68.62 135 GLU A CA 1
ATOM 1002 C C . GLU A 1 135 ? 1.514 -4.237 -54.628 1.00 68.62 135 GLU A C 1
ATOM 1004 O O . GLU A 1 135 ? 2.404 -4.089 -55.470 1.00 68.62 135 GLU A O 1
ATOM 1009 N N . ALA A 1 136 ? 1.810 -4.563 -53.368 1.00 67.56 136 ALA A N 1
ATOM 1010 C CA . ALA A 1 136 ? 3.177 -4.784 -52.911 1.00 67.56 136 ALA A CA 1
ATOM 1011 C C . ALA A 1 136 ? 3.823 -6.029 -53.574 1.00 67.56 136 ALA A C 1
ATOM 1013 O O . ALA A 1 136 ? 3.220 -7.110 -53.610 1.00 67.56 136 ALA A O 1
ATOM 1014 N N . PRO A 1 137 ? 5.082 -5.941 -54.052 1.00 63.53 137 PRO A N 1
ATOM 1015 C CA . PRO A 1 137 ? 5.755 -7.060 -54.704 1.00 63.53 137 PRO A CA 1
ATOM 1016 C C . PRO A 1 137 ? 6.045 -8.203 -53.721 1.00 63.53 137 PRO A C 1
ATOM 1018 O O . PRO A 1 137 ? 6.662 -8.012 -52.672 1.00 63.53 137 PRO A O 1
ATOM 1021 N N . LYS A 1 138 ? 5.658 -9.429 -54.100 1.00 64.00 138 LYS A N 1
ATOM 1022 C CA . LYS A 1 138 ? 5.901 -10.665 -53.333 1.00 64.00 138 LYS A CA 1
ATOM 1023 C C . LYS A 1 138 ? 7.396 -11.001 -53.255 1.00 64.00 138 LYS A C 1
ATOM 1025 O O . LYS A 1 138 ? 7.915 -11.786 -54.051 1.00 64.00 138 LYS A O 1
ATOM 1030 N N . LEU A 1 139 ? 8.086 -10.425 -52.273 1.00 64.44 139 LEU A N 1
ATOM 1031 C CA . LEU A 1 139 ? 9.443 -10.815 -51.897 1.00 64.44 139 LEU A CA 1
ATOM 1032 C C . LEU A 1 139 ? 9.452 -12.272 -51.413 1.00 64.44 139 LEU A C 1
ATOM 1034 O O . LEU A 1 139 ? 8.625 -12.679 -50.597 1.00 64.44 139 LEU A O 1
ATOM 1038 N N . LYS A 1 140 ? 10.393 -13.071 -51.930 1.00 66.12 140 LYS A N 1
ATOM 1039 C CA . LYS A 1 140 ? 10.585 -14.455 -51.474 1.00 66.12 140 LYS A CA 1
ATOM 1040 C C . LYS A 1 140 ? 11.023 -14.452 -50.003 1.00 66.12 140 LYS A C 1
ATOM 1042 O O . LYS A 1 140 ? 11.897 -13.649 -49.668 1.00 66.12 140 LYS A O 1
ATOM 1047 N N . PRO A 1 141 ? 10.495 -15.352 -49.151 1.00 67.38 141 PRO A N 1
ATOM 1048 C CA . PRO A 1 141 ? 11.010 -15.512 -47.799 1.00 67.38 141 PRO A CA 1
ATOM 1049 C C . PRO A 1 141 ? 12.495 -15.874 -47.877 1.00 67.38 141 PRO A C 1
ATOM 1051 O O . PRO A 1 141 ? 12.887 -16.818 -48.564 1.00 67.38 141 PRO A O 1
ATOM 1054 N N . ARG A 1 142 ? 13.322 -15.063 -47.220 1.00 68.12 142 ARG A N 1
ATOM 1055 C CA . ARG A 1 142 ? 14.754 -15.296 -47.073 1.00 68.12 142 ARG A CA 1
ATOM 1056 C C . ARG A 1 142 ? 14.937 -16.121 -45.808 1.00 68.12 142 ARG A C 1
ATOM 1058 O O . ARG A 1 142 ? 14.602 -15.639 -44.730 1.00 68.12 142 ARG A O 1
ATOM 1065 N N . ASP A 1 143 ? 15.469 -17.332 -45.947 1.00 68.25 143 ASP A N 1
ATOM 1066 C CA . ASP A 1 143 ? 15.816 -18.202 -44.820 1.00 68.25 143 ASP A CA 1
ATOM 1067 C C . ASP A 1 143 ? 17.035 -17.637 -44.067 1.00 68.25 143 ASP A C 1
ATOM 1069 O O . ASP A 1 143 ? 18.151 -18.152 -44.153 1.00 68.25 143 ASP A O 1
ATOM 1073 N N . GLU A 1 144 ? 16.845 -16.528 -43.352 1.00 69.56 144 GLU A N 1
ATOM 1074 C CA . GLU A 1 144 ? 17.827 -16.061 -42.382 1.00 69.56 144 GLU A CA 1
ATOM 1075 C C . GLU A 1 144 ? 17.818 -16.999 -41.170 1.00 69.56 144 GLU A C 1
ATOM 1077 O O . GLU A 1 144 ? 16.757 -17.251 -40.590 1.00 69.56 144 GLU A O 1
ATOM 1082 N N . PRO A 1 145 ? 18.981 -17.543 -40.765 1.00 59.78 145 PRO A N 1
ATOM 1083 C CA . PRO A 1 145 ? 19.062 -18.400 -39.597 1.00 59.78 145 PRO A CA 1
ATOM 1084 C C . PRO A 1 145 ? 18.803 -17.552 -38.351 1.00 59.78 145 PRO A C 1
ATOM 1086 O O . PRO A 1 145 ? 19.715 -16.933 -37.805 1.00 59.78 145 PRO A O 1
ATOM 1089 N N . THR A 1 146 ? 17.550 -17.538 -37.890 1.00 63.69 146 THR A N 1
ATOM 1090 C CA . THR A 1 146 ? 17.143 -16.889 -36.642 1.00 63.69 146 THR A CA 1
ATOM 1091 C C . THR A 1 146 ? 17.849 -17.560 -35.469 1.00 63.69 146 THR A C 1
ATOM 1093 O O . THR A 1 146 ? 17.346 -18.527 -34.883 1.00 63.69 146 THR A O 1
ATOM 1096 N N . ALA A 1 147 ? 19.031 -17.052 -35.126 1.00 68.50 147 ALA A N 1
ATOM 1097 C CA . ALA A 1 147 ? 19.714 -17.379 -33.891 1.00 68.50 147 ALA A CA 1
ATOM 1098 C C . ALA A 1 147 ? 18.753 -17.053 -32.743 1.00 68.50 147 ALA A C 1
ATOM 1100 O O . ALA A 1 147 ? 18.425 -15.891 -32.505 1.00 68.50 147 ALA A O 1
ATOM 1101 N N . ARG A 1 148 ? 18.241 -18.088 -32.065 1.00 62.91 148 ARG A N 1
ATOM 1102 C CA . ARG A 1 148 ? 17.335 -17.901 -30.928 1.00 62.91 148 ARG A CA 1
ATOM 1103 C C . ARG A 1 148 ? 18.087 -17.141 -29.842 1.00 62.91 148 ARG A C 1
ATOM 1105 O O . ARG A 1 148 ? 18.912 -17.733 -29.149 1.00 62.91 148 ARG A O 1
ATOM 1112 N N . VAL A 1 149 ? 17.776 -15.855 -29.695 1.00 67.75 149 VAL A N 1
ATOM 1113 C CA . VAL A 1 149 ? 18.249 -15.025 -28.587 1.00 67.75 149 VAL A CA 1
ATOM 1114 C C . VAL A 1 149 ? 17.770 -15.681 -27.296 1.00 67.75 149 VAL A C 1
ATOM 1116 O O . VAL A 1 149 ? 16.585 -15.642 -26.965 1.00 67.75 149 VAL A O 1
ATOM 1119 N N . GLN A 1 150 ? 18.686 -16.342 -26.589 1.00 61.03 150 GLN A N 1
ATOM 1120 C CA . GLN A 1 150 ? 18.398 -16.920 -25.284 1.00 61.03 150 GLN A CA 1
ATOM 1121 C C . GLN A 1 150 ? 18.294 -15.771 -24.285 1.00 61.03 150 GLN A C 1
ATOM 1123 O O . GLN A 1 150 ? 19.298 -15.302 -23.754 1.00 61.03 150 GLN A O 1
ATOM 1128 N N . ARG A 1 151 ? 17.071 -15.291 -24.057 1.00 72.88 151 ARG A N 1
ATOM 1129 C CA . ARG A 1 151 ? 16.798 -14.300 -23.019 1.00 72.88 151 ARG A CA 1
ATOM 1130 C C . ARG A 1 151 ? 17.044 -14.948 -21.659 1.00 72.88 151 ARG A C 1
ATOM 1132 O O . ARG A 1 151 ? 16.296 -15.827 -21.230 1.00 72.88 151 ARG A O 1
ATOM 1139 N N . GLY A 1 152 ? 18.140 -14.554 -21.017 1.00 81.06 152 GLY A N 1
ATOM 1140 C CA . GLY A 1 152 ? 18.476 -15.013 -19.677 1.00 81.06 152 GLY A CA 1
ATOM 1141 C C . GLY A 1 152 ? 17.421 -14.552 -18.674 1.00 81.06 152 GLY A C 1
ATOM 1142 O O . GLY A 1 152 ? 16.988 -13.401 -18.703 1.00 81.06 152 GLY A O 1
ATOM 1143 N N . ARG A 1 153 ? 17.016 -15.445 -17.770 1.00 86.81 153 ARG A N 1
ATOM 1144 C CA . ARG A 1 153 ? 16.256 -15.056 -16.578 1.00 86.81 153 ARG A CA 1
ATOM 1145 C C . ARG A 1 153 ? 17.233 -14.603 -15.506 1.00 86.81 153 ARG A C 1
ATOM 1147 O O . ARG A 1 153 ? 18.230 -15.282 -15.264 1.00 86.81 153 ARG A O 1
ATOM 1154 N N . VAL A 1 154 ? 16.948 -13.468 -14.881 1.00 85.94 154 VAL A N 1
ATOM 1155 C CA . VAL A 1 154 ? 17.740 -12.933 -13.772 1.00 85.94 154 VAL A CA 1
ATOM 1156 C C . VAL A 1 154 ? 16.854 -12.926 -12.526 1.00 85.94 154 VAL A C 1
ATOM 1158 O O . VAL A 1 154 ? 15.765 -12.351 -12.576 1.00 85.94 154 VAL A O 1
ATOM 1161 N N . PRO A 1 155 ? 17.283 -13.537 -11.407 1.00 89.44 155 PRO A N 1
ATOM 1162 C CA . PRO A 1 155 ? 16.519 -13.504 -10.169 1.00 89.44 155 PRO A CA 1
ATOM 1163 C C . PRO A 1 155 ? 16.601 -12.103 -9.556 1.00 89.44 155 PRO A C 1
ATOM 1165 O O . PRO A 1 155 ? 17.671 -11.648 -9.141 1.00 89.44 155 PRO A O 1
ATOM 1168 N N . VAL A 1 156 ? 15.464 -11.417 -9.469 1.00 90.56 156 VAL A N 1
ATOM 1169 C CA . VAL A 1 156 ? 15.354 -10.073 -8.894 1.00 90.56 156 VAL A CA 1
ATOM 1170 C C . VAL A 1 156 ? 14.527 -10.123 -7.615 1.00 90.56 156 VAL A C 1
ATOM 1172 O O . VAL A 1 156 ? 13.558 -10.868 -7.501 1.00 90.56 156 VAL A O 1
ATOM 1175 N N . ARG A 1 157 ? 14.927 -9.335 -6.615 1.00 94.25 157 ARG A N 1
ATOM 1176 C CA . ARG A 1 157 ? 14.250 -9.288 -5.317 1.00 94.25 157 ARG A CA 1
ATOM 1177 C C . ARG A 1 157 ? 13.088 -8.294 -5.357 1.00 94.25 157 ARG A C 1
ATOM 1179 O O . ARG A 1 157 ? 13.345 -7.093 -5.400 1.00 94.25 157 ARG A O 1
ATOM 1186 N N . MET A 1 158 ? 11.847 -8.768 -5.314 1.00 95.25 158 MET A N 1
ATOM 1187 C CA . MET A 1 158 ? 10.637 -7.942 -5.383 1.00 95.25 158 MET A CA 1
ATOM 1188 C C . MET A 1 158 ? 9.926 -7.883 -4.024 1.00 95.25 158 MET A C 1
ATOM 1190 O O . MET A 1 158 ? 9.849 -8.885 -3.322 1.00 95.25 158 MET A O 1
ATOM 1194 N N . SER A 1 159 ? 9.412 -6.714 -3.637 1.00 96.69 159 SER A N 1
ATOM 1195 C CA . SER A 1 159 ? 8.556 -6.528 -2.450 1.00 96.69 159 SER A CA 1
ATOM 1196 C C . SER A 1 159 ? 7.462 -5.508 -2.724 1.00 96.69 159 SER A C 1
ATOM 1198 O O . SER A 1 159 ? 7.715 -4.539 -3.445 1.00 96.69 159 SER A O 1
ATOM 1200 N N . GLN A 1 160 ? 6.299 -5.684 -2.098 1.00 97.31 160 GLN A N 1
ATOM 1201 C CA . GLN A 1 160 ? 5.134 -4.819 -2.292 1.00 97.31 160 GLN A CA 1
ATOM 1202 C C . GLN A 1 160 ? 4.673 -4.247 -0.949 1.00 97.31 160 GLN A C 1
ATOM 1204 O O . GLN A 1 160 ? 4.698 -4.945 0.066 1.00 97.31 160 GLN A O 1
ATOM 1209 N N . LEU A 1 161 ? 4.267 -2.978 -0.926 1.00 97.75 161 LEU A N 1
ATOM 1210 C CA . LEU A 1 161 ? 3.793 -2.304 0.282 1.00 97.75 161 LEU A CA 1
ATOM 1211 C C . LEU A 1 161 ? 2.594 -1.414 -0.047 1.00 97.75 161 LEU A C 1
ATOM 1213 O O . LEU A 1 161 ? 2.697 -0.544 -0.908 1.00 97.75 161 LEU A O 1
ATOM 1217 N N . VAL A 1 162 ? 1.491 -1.585 0.677 1.00 98.12 162 VAL A N 1
ATOM 1218 C CA . VAL A 1 162 ? 0.309 -0.718 0.583 1.00 98.12 162 VAL A CA 1
ATOM 1219 C C . VAL A 1 162 ? 0.179 0.072 1.875 1.00 98.12 162 VAL A C 1
ATOM 1221 O O . VAL A 1 162 ? 0.153 -0.518 2.953 1.00 98.12 162 VAL A O 1
ATOM 1224 N N . VAL A 1 163 ? 0.085 1.395 1.771 1.00 97.81 163 VAL A N 1
ATOM 1225 C CA . VAL A 1 163 ? -0.220 2.300 2.885 1.00 97.81 163 VAL A CA 1
ATOM 1226 C C . VAL A 1 163 ? -1.550 2.983 2.596 1.00 97.81 163 VAL A C 1
ATOM 1228 O O . VAL A 1 163 ? -1.750 3.511 1.505 1.00 97.81 163 VAL A O 1
ATOM 1231 N N . ILE A 1 164 ? -2.453 2.967 3.572 1.00 97.00 164 ILE A N 1
ATOM 1232 C CA . ILE A 1 164 ? -3.779 3.581 3.498 1.00 97.00 164 ILE A CA 1
ATOM 1233 C C . ILE A 1 164 ? -3.898 4.567 4.660 1.00 97.00 164 ILE A C 1
ATOM 1235 O O . ILE A 1 164 ? -3.837 4.163 5.822 1.00 97.00 164 ILE A O 1
ATOM 1239 N N . GLU A 1 165 ? -4.069 5.848 4.352 1.00 96.12 165 GLU A N 1
ATOM 1240 C CA . GLU A 1 165 ? -4.278 6.921 5.323 1.00 96.12 165 GLU A CA 1
ATOM 1241 C C . GLU A 1 165 ? -5.733 7.393 5.255 1.00 96.12 165 GLU A C 1
ATOM 1243 O O . GLU A 1 165 ? -6.194 7.916 4.242 1.00 96.12 165 GLU A O 1
ATOM 1248 N N . VAL A 1 166 ? -6.468 7.172 6.342 1.00 94.81 166 VAL A N 1
ATOM 1249 C CA . VAL A 1 166 ? -7.894 7.476 6.497 1.00 94.81 166 VAL A CA 1
ATOM 1250 C C . VAL A 1 166 ? -8.044 8.685 7.418 1.00 94.81 166 VAL A C 1
ATOM 1252 O O . VAL A 1 166 ? -7.706 8.613 8.602 1.00 94.81 166 VAL A O 1
ATOM 1255 N N . PHE A 1 167 ? -8.566 9.786 6.870 1.00 87.06 167 PHE A N 1
ATOM 1256 C CA . PHE A 1 167 ? -8.558 11.112 7.512 1.00 87.06 167 PHE A CA 1
ATOM 1257 C C . PHE A 1 167 ? -9.788 11.435 8.370 1.00 87.06 167 PHE A C 1
ATOM 1259 O O . PHE A 1 167 ? -9.861 12.491 8.990 1.00 87.06 167 PHE A O 1
ATOM 1266 N N . TRP A 1 168 ? -10.803 10.572 8.372 1.00 78.81 168 TRP A N 1
ATOM 1267 C CA . TRP A 1 168 ? -11.974 10.707 9.238 1.00 78.81 168 TRP A CA 1
ATOM 1268 C C . TRP A 1 168 ? -12.707 9.368 9.346 1.00 78.81 168 TRP A C 1
ATOM 1270 O O . TRP A 1 168 ? -12.415 8.427 8.620 1.00 78.81 168 TRP A O 1
ATOM 1280 N N . ARG A 1 169 ? -13.684 9.272 10.250 1.00 67.44 169 ARG A N 1
ATOM 1281 C CA . ARG A 1 169 ? -14.718 8.226 10.222 1.00 67.44 169 ARG A CA 1
ATOM 1282 C C . ARG A 1 169 ? -16.066 8.892 10.428 1.00 67.44 169 ARG A C 1
ATOM 1284 O O . ARG A 1 169 ? -16.209 9.697 11.351 1.00 67.44 169 ARG A O 1
ATOM 1291 N N . ALA A 1 170 ? -17.054 8.536 9.610 1.00 65.69 170 ALA A N 1
ATOM 1292 C CA . ALA A 1 170 ? -18.440 8.896 9.881 1.00 65.69 170 ALA A CA 1
ATOM 1293 C C . ALA A 1 170 ? -18.823 8.382 11.277 1.00 65.69 170 ALA A C 1
ATOM 1295 O O . ALA A 1 170 ? -18.593 7.213 11.594 1.00 65.69 170 ALA A O 1
ATOM 1296 N N . LYS A 1 171 ? -19.392 9.248 12.122 1.00 68.00 171 LYS A N 1
ATOM 1297 C CA . LYS A 1 171 ? -19.976 8.839 13.406 1.00 68.00 171 LYS A CA 1
ATOM 1298 C C . LYS A 1 171 ? -21.456 8.534 13.161 1.00 68.00 171 LYS A C 1
ATOM 1300 O O . LYS A 1 171 ? -22.203 9.484 12.902 1.00 68.00 171 LYS A O 1
ATOM 1305 N N . PRO A 1 172 ? -21.903 7.262 13.219 1.00 62.31 172 PRO A N 1
ATOM 1306 C CA . PRO A 1 172 ? -23.304 6.924 12.989 1.00 62.31 172 PRO A CA 1
ATOM 1307 C C . PRO A 1 172 ? -24.210 7.698 13.952 1.00 62.31 172 PRO A C 1
ATOM 1309 O O . PRO A 1 172 ? -23.952 7.735 15.153 1.00 62.31 172 PRO A O 1
ATOM 1312 N N . GLY A 1 173 ? -25.241 8.355 13.419 1.00 73.75 173 GLY A N 1
ATOM 1313 C CA . GLY A 1 173 ? -26.138 9.218 14.198 1.00 73.75 173 GLY A CA 1
ATOM 1314 C C . GLY A 1 173 ? -25.623 10.641 14.468 1.00 73.75 173 GLY A C 1
ATOM 1315 O O . GLY A 1 173 ? -26.332 11.420 15.095 1.00 73.75 173 GLY A O 1
ATOM 1316 N N . THR A 1 174 ? -24.428 11.015 13.997 1.00 74.81 174 THR A N 1
ATOM 1317 C CA . THR A 1 174 ? -23.935 12.411 14.011 1.00 74.81 174 THR A CA 1
ATOM 1318 C C . THR A 1 174 ? -23.610 12.910 12.606 1.00 74.81 174 THR A C 1
ATOM 1320 O O . THR A 1 174 ? -23.947 14.038 12.259 1.00 74.81 174 THR A O 1
ATOM 1323 N N . THR A 1 175 ? -22.972 12.078 11.782 1.00 70.62 175 THR A N 1
ATOM 1324 C CA . THR A 1 175 ? -22.685 12.390 10.379 1.00 70.62 175 THR A CA 1
ATOM 1325 C C . THR A 1 175 ? -23.768 11.774 9.494 1.00 70.62 175 THR A C 1
ATOM 1327 O O . THR A 1 175 ? -24.071 10.594 9.640 1.00 70.62 175 THR A O 1
ATOM 1330 N N . PHE A 1 176 ? -24.335 12.553 8.567 1.00 64.56 176 PHE A N 1
ATOM 1331 C CA . PHE A 1 176 ? -25.347 12.071 7.607 1.00 64.56 176 PHE A CA 1
ATOM 1332 C C . PHE A 1 176 ? -24.738 11.278 6.431 1.00 64.56 176 PHE A C 1
ATOM 1334 O O . PHE A 1 176 ? -25.463 10.768 5.584 1.00 64.56 176 PHE A O 1
ATOM 1341 N N . ALA A 1 177 ? -23.406 11.193 6.367 1.00 60.75 177 ALA A N 1
ATOM 1342 C CA . ALA A 1 177 ? -22.689 10.382 5.393 1.00 60.75 177 ALA A CA 1
ATOM 1343 C C . ALA A 1 177 ? -22.810 8.890 5.732 1.00 60.75 177 ALA A C 1
ATOM 1345 O O . ALA A 1 177 ? -22.707 8.499 6.899 1.00 60.75 177 ALA A O 1
ATOM 1346 N N . GLU A 1 178 ? -22.983 8.059 4.706 1.00 63.22 178 GLU A N 1
ATOM 1347 C CA . GLU A 1 178 ? -22.950 6.607 4.855 1.00 63.22 178 GLU A CA 1
ATOM 1348 C C . GLU A 1 178 ? -21.581 6.157 5.385 1.00 63.22 178 GLU A C 1
ATOM 1350 O O . GLU A 1 178 ? -20.538 6.696 5.011 1.00 63.22 178 GLU A O 1
ATOM 1355 N N . SER A 1 179 ? -21.563 5.131 6.237 1.00 55.38 179 SER A N 1
ATOM 1356 C CA . SER A 1 179 ? -20.328 4.598 6.832 1.00 55.38 179 SER A CA 1
ATOM 1357 C C . SER A 1 179 ? -19.367 3.949 5.822 1.00 55.38 179 SER A C 1
ATOM 1359 O O . SER A 1 179 ? -18.223 3.665 6.178 1.00 55.38 179 SER A O 1
ATOM 1361 N N . SER A 1 180 ? -19.807 3.743 4.578 1.00 57.84 180 SER A N 1
ATOM 1362 C CA . SER A 1 180 ? -18.995 3.359 3.415 1.00 57.84 180 SER A CA 1
ATOM 1363 C C . SER A 1 180 ? -18.108 4.495 2.888 1.00 57.84 180 SER A C 1
ATOM 1365 O O . SER A 1 180 ? -17.013 4.243 2.391 1.00 57.84 180 SER A O 1
ATOM 1367 N N . GLN A 1 181 ? -18.532 5.755 3.025 1.00 64.94 181 GLN A N 1
ATOM 1368 C CA . GLN A 1 181 ? -17.932 6.905 2.337 1.00 64.94 181 GLN A CA 1
ATOM 1369 C C . GLN A 1 181 ? -16.702 7.476 3.063 1.00 64.94 181 GLN A C 1
ATOM 1371 O O . GLN A 1 181 ? -16.552 8.691 3.188 1.00 64.94 181 GLN A O 1
ATOM 1376 N N . THR A 1 182 ? -15.804 6.624 3.562 1.00 81.81 182 THR A N 1
ATOM 1377 C CA . THR A 1 182 ? -14.569 7.114 4.186 1.00 81.81 182 THR A CA 1
ATOM 1378 C C . THR A 1 182 ? -13.482 7.315 3.133 1.00 81.81 182 THR A C 1
ATOM 1380 O O . THR A 1 182 ? -12.947 6.354 2.579 1.00 81.81 182 THR A O 1
ATOM 1383 N N . ASN A 1 183 ? -13.146 8.581 2.879 1.00 91.00 183 ASN A N 1
ATOM 1384 C CA . ASN A 1 183 ? -12.057 8.961 1.979 1.00 91.00 183 ASN A CA 1
ATOM 1385 C C . ASN A 1 183 ? -10.698 8.560 2.572 1.00 91.00 183 ASN A C 1
ATOM 1387 O O . ASN A 1 183 ? -10.384 8.915 3.713 1.00 91.00 183 ASN A O 1
ATOM 1391 N N . ALA A 1 184 ? -9.874 7.898 1.762 1.00 94.75 184 ALA A N 1
ATOM 1392 C CA . ALA A 1 184 ? -8.496 7.561 2.088 1.00 94.75 184 ALA A CA 1
ATOM 1393 C C . ALA A 1 184 ? -7.524 8.029 0.997 1.00 94.75 184 ALA A C 1
ATOM 1395 O O . ALA A 1 184 ? -7.849 7.963 -0.191 1.00 94.75 184 ALA A O 1
ATOM 1396 N N . ASN A 1 185 ? -6.320 8.439 1.402 1.00 95.69 185 ASN A N 1
ATOM 1397 C CA . ASN A 1 185 ? -5.147 8.485 0.528 1.00 95.69 185 ASN A CA 1
ATOM 1398 C C . ASN A 1 185 ? -4.497 7.096 0.539 1.00 95.69 185 ASN A C 1
ATOM 1400 O O . ASN A 1 185 ? -4.371 6.475 1.596 1.00 95.69 185 ASN A O 1
ATOM 1404 N N . ILE A 1 186 ? -4.126 6.590 -0.631 1.00 97.06 186 ILE A N 1
ATOM 1405 C CA . ILE A 1 186 ? -3.581 5.248 -0.811 1.00 97.06 186 ILE A CA 1
ATOM 1406 C C . ILE A 1 186 ? -2.273 5.350 -1.589 1.00 97.06 186 ILE A C 1
ATOM 1408 O O . ILE A 1 186 ? -2.225 5.908 -2.684 1.00 97.06 186 ILE A O 1
ATOM 1412 N N . VAL A 1 187 ? -1.223 4.757 -1.023 1.00 97.69 187 VAL A N 1
ATOM 1413 C CA . VAL A 1 187 ? 0.101 4.629 -1.632 1.00 97.69 187 VAL A CA 1
ATOM 1414 C C . VAL A 1 187 ? 0.393 3.150 -1.848 1.00 97.69 187 VAL A C 1
ATOM 1416 O O . VAL A 1 187 ? 0.544 2.395 -0.886 1.00 97.69 187 VAL A O 1
ATOM 1419 N N . TYR A 1 188 ? 0.506 2.739 -3.107 1.00 97.94 188 TYR A N 1
ATOM 1420 C CA . TYR A 1 188 ? 0.922 1.399 -3.507 1.00 97.94 188 TYR A CA 1
ATOM 1421 C C . TYR A 1 188 ? 2.371 1.448 -3.991 1.00 97.94 188 TYR A C 1
ATOM 1423 O O . TYR A 1 188 ? 2.664 2.079 -5.002 1.00 97.94 188 TYR A O 1
ATOM 1431 N N . CYS A 1 189 ? 3.297 0.817 -3.277 1.00 97.81 189 CYS A N 1
ATOM 1432 C CA . CYS A 1 189 ? 4.723 0.844 -3.585 1.00 97.81 189 CYS A CA 1
ATOM 1433 C C . CYS A 1 189 ? 5.211 -0.529 -4.049 1.00 97.81 189 CYS A C 1
ATOM 1435 O O . CYS A 1 189 ? 5.099 -1.519 -3.322 1.00 97.81 189 CYS A O 1
ATOM 1437 N N . LEU A 1 190 ? 5.818 -0.562 -5.235 1.00 97.25 190 LEU A N 1
ATOM 1438 C CA . LEU A 1 190 ? 6.581 -1.699 -5.731 1.00 97.25 190 LEU A CA 1
ATOM 1439 C C . LEU A 1 190 ? 8.072 -1.397 -5.603 1.00 97.25 190 LEU A C 1
ATOM 1441 O O . LEU A 1 190 ? 8.545 -0.351 -6.043 1.00 97.25 190 LEU A O 1
ATOM 1445 N N . THR A 1 191 ? 8.829 -2.319 -5.010 1.00 97.00 191 THR A N 1
ATOM 1446 C CA . THR A 1 191 ? 10.298 -2.281 -5.004 1.00 97.00 191 THR A CA 1
ATOM 1447 C C . THR A 1 191 ? 10.839 -3.512 -5.717 1.00 97.00 191 THR A C 1
ATOM 1449 O O . THR A 1 191 ? 10.483 -4.630 -5.350 1.00 97.00 191 THR A O 1
ATOM 1452 N N . THR A 1 192 ? 11.746 -3.297 -6.666 1.00 95.75 192 THR A N 1
ATOM 1453 C CA . THR A 1 192 ? 12.376 -4.321 -7.503 1.00 95.75 192 THR A CA 1
ATOM 1454 C C . THR A 1 192 ? 13.890 -4.114 -7.449 1.00 95.75 192 THR A C 1
ATOM 1456 O O . THR A 1 192 ? 14.446 -3.219 -8.074 1.00 95.75 192 THR A O 1
ATOM 1459 N N . GLY A 1 193 ? 14.583 -4.913 -6.637 1.00 93.75 193 GLY A N 1
ATOM 1460 C CA . GLY A 1 193 ? 16.021 -4.783 -6.404 1.00 93.75 193 GLY A CA 1
ATOM 1461 C C . GLY A 1 193 ? 16.380 -3.509 -5.632 1.00 93.75 193 GLY A C 1
ATOM 1462 O O . GLY A 1 193 ? 16.243 -3.465 -4.408 1.00 93.75 193 GLY A O 1
ATOM 1463 N N . ARG A 1 194 ? 16.898 -2.502 -6.345 1.00 93.69 194 ARG A N 1
ATOM 1464 C CA . ARG A 1 194 ? 17.185 -1.151 -5.817 1.00 93.69 194 ARG A CA 1
ATOM 1465 C C . ARG A 1 194 ? 16.183 -0.106 -6.303 1.00 93.69 194 ARG A C 1
ATOM 1467 O O . ARG A 1 194 ? 16.137 0.982 -5.738 1.00 93.69 194 ARG A O 1
ATOM 1474 N N . ASP A 1 195 ? 15.416 -0.445 -7.328 1.00 95.94 195 ASP A N 1
ATOM 1475 C CA . ASP A 1 195 ? 14.479 0.442 -7.988 1.00 95.94 195 ASP A CA 1
ATOM 1476 C C . ASP A 1 195 ? 13.122 0.389 -7.279 1.00 95.94 195 ASP A C 1
ATOM 1478 O O . ASP A 1 195 ? 12.724 -0.650 -6.740 1.00 95.94 195 ASP A O 1
ATOM 1482 N N . SER A 1 196 ? 12.392 1.502 -7.253 1.00 97.12 196 SER A N 1
ATOM 1483 C CA . SER A 1 196 ? 11.035 1.524 -6.699 1.00 97.12 196 SER A CA 1
ATOM 1484 C C . SER A 1 196 ? 10.146 2.572 -7.347 1.00 97.12 196 SER A C 1
ATOM 1486 O O . SER A 1 196 ? 10.610 3.653 -7.705 1.00 97.12 196 SER A O 1
ATOM 1488 N N . ILE A 1 197 ? 8.868 2.231 -7.477 1.00 97.38 197 ILE A N 1
ATOM 1489 C CA . ILE A 1 197 ? 7.811 3.074 -8.033 1.00 97.38 197 ILE A CA 1
ATOM 1490 C C . ILE A 1 197 ? 6.618 3.078 -7.075 1.00 97.38 197 ILE A C 1
ATOM 1492 O O . ILE A 1 197 ? 6.229 2.029 -6.552 1.00 97.38 197 ILE A O 1
ATOM 1496 N N . THR A 1 198 ? 6.040 4.254 -6.837 1.00 98.12 198 THR A N 1
ATOM 1497 C CA . THR A 1 198 ? 4.762 4.396 -6.136 1.00 98.12 198 THR A CA 1
ATOM 1498 C C . THR A 1 198 ? 3.642 4.765 -7.093 1.00 98.12 198 THR A C 1
ATOM 1500 O O . THR A 1 198 ? 3.818 5.586 -7.995 1.00 98.12 198 THR A O 1
ATOM 1503 N N . TYR A 1 199 ? 2.472 4.189 -6.840 1.00 97.94 199 TYR A N 1
ATOM 1504 C CA . TYR A 1 199 ? 1.202 4.602 -7.412 1.00 97.94 199 TYR A CA 1
ATOM 1505 C C . TYR A 1 199 ? 0.373 5.220 -6.288 1.00 97.94 199 TYR A C 1
ATOM 1507 O O . TYR A 1 199 ? 0.148 4.581 -5.258 1.00 97.94 199 TYR A O 1
ATOM 1515 N N . GLU A 1 200 ? -0.031 6.474 -6.456 1.00 97.69 200 GLU A N 1
ATOM 1516 C CA . GLU A 1 200 ? -0.669 7.278 -5.410 1.00 97.69 200 GLU A CA 1
ATOM 1517 C C . GLU A 1 200 ? -2.004 7.835 -5.891 1.00 97.69 200 GLU A C 1
ATOM 1519 O O . GLU A 1 200 ? -2.211 8.064 -7.087 1.00 97.69 200 GLU A O 1
ATOM 1524 N N . GLY A 1 201 ? -2.927 8.031 -4.955 1.00 96.19 201 GLY A N 1
ATOM 1525 C CA . GLY A 1 201 ? -4.238 8.585 -5.245 1.00 96.19 201 GLY A CA 1
ATOM 1526 C C . GLY A 1 201 ? -5.228 8.372 -4.109 1.00 96.19 201 GLY A C 1
ATOM 1527 O O . GLY A 1 201 ? -4.855 8.065 -2.979 1.00 96.19 201 GLY A O 1
ATOM 1528 N N . ALA A 1 202 ? -6.510 8.543 -4.416 1.00 95.69 202 ALA A N 1
ATOM 1529 C CA . ALA A 1 202 ? -7.581 8.497 -3.429 1.00 95.69 202 ALA A CA 1
ATOM 1530 C C . ALA A 1 202 ? -8.582 7.374 -3.717 1.00 95.69 202 ALA A C 1
ATOM 1532 O O . ALA A 1 202 ? -8.773 6.959 -4.866 1.00 95.69 202 ALA A O 1
ATOM 1533 N N . GLY A 1 203 ? -9.251 6.912 -2.663 1.00 95.19 203 GLY A N 1
ATOM 1534 C CA . GLY A 1 203 ? -10.307 5.911 -2.753 1.00 95.19 203 GLY A CA 1
ATOM 1535 C C . GLY A 1 203 ? -11.241 5.886 -1.552 1.00 95.19 203 GLY A C 1
ATOM 1536 O O . GLY A 1 203 ? -11.045 6.605 -0.571 1.00 95.19 203 GLY A O 1
ATOM 1537 N N . PHE A 1 204 ? -12.250 5.024 -1.651 1.00 93.81 204 PHE A N 1
ATOM 1538 C CA . PHE A 1 204 ? -13.225 4.767 -0.596 1.00 93.81 204 PHE A CA 1
ATOM 1539 C C . PHE A 1 204 ? -12.881 3.473 0.134 1.00 93.81 204 PHE A C 1
ATOM 1541 O O . PHE A 1 204 ? -12.668 2.425 -0.487 1.00 93.81 204 PHE A O 1
ATOM 1548 N N . VAL A 1 205 ? -12.820 3.558 1.459 1.00 94.19 205 VAL A N 1
ATOM 1549 C CA . VAL A 1 205 ? -12.448 2.451 2.340 1.00 94.19 205 VAL A CA 1
ATOM 1550 C C . VAL A 1 205 ? -13.518 2.297 3.410 1.00 94.19 205 VAL A C 1
ATOM 1552 O O . VAL A 1 205 ? -13.911 3.268 4.042 1.00 94.19 205 VAL A O 1
ATOM 1555 N N . SER A 1 206 ? -13.971 1.078 3.671 1.00 92.44 206 SER A N 1
ATOM 1556 C CA . SER A 1 206 ? -14.923 0.792 4.745 1.00 92.44 206 SER A CA 1
ATOM 1557 C C . SER A 1 206 ? -14.364 -0.288 5.665 1.00 92.44 206 SER A C 1
ATOM 1559 O O . SER A 1 206 ? -13.797 -1.275 5.204 1.00 92.44 206 SER A O 1
ATOM 1561 N N . PHE A 1 207 ? -14.448 -0.098 6.985 1.00 93.75 207 PHE A N 1
ATOM 1562 C CA . PHE A 1 207 ? -13.938 -1.069 7.957 1.00 93.75 207 PHE A CA 1
ATOM 1563 C C . PHE A 1 207 ? -14.676 -1.033 9.293 1.00 93.75 207 PHE A C 1
ATOM 1565 O O . PHE A 1 207 ? -15.278 -0.030 9.683 1.00 93.75 207 PHE A O 1
ATOM 1572 N N . GLN A 1 208 ? -14.599 -2.151 10.010 1.00 91.69 208 GLN A N 1
ATOM 1573 C CA . GLN A 1 208 ? -15.171 -2.343 11.336 1.00 91.69 208 GLN A CA 1
ATOM 1574 C C . GLN A 1 208 ? -14.119 -2.926 12.284 1.00 91.69 208 GLN A C 1
ATOM 1576 O O . GLN A 1 208 ? -13.267 -3.723 11.886 1.00 91.69 208 GLN A O 1
ATOM 1581 N N . GLU A 1 209 ? -14.186 -2.529 13.552 1.00 91.31 209 GLU A N 1
ATOM 1582 C CA . GLU A 1 209 ? -13.359 -3.093 14.617 1.00 91.31 209 GLU A CA 1
ATOM 1583 C C . GLU A 1 209 ? -13.983 -4.393 15.129 1.00 91.31 209 GLU A C 1
ATOM 1585 O O . GLU A 1 209 ? -15.084 -4.406 15.682 1.00 91.31 209 GLU A O 1
ATOM 1590 N N . SER A 1 210 ? -13.252 -5.497 14.997 1.00 87.44 210 SER A N 1
ATOM 1591 C CA . SER A 1 210 ? -13.586 -6.760 15.644 1.00 87.44 210 SER A CA 1
ATOM 1592 C C . SER A 1 210 ? -13.256 -6.661 17.134 1.00 87.44 210 SER A C 1
ATOM 1594 O O . SER A 1 210 ? -12.109 -6.838 17.565 1.00 87.44 210 SER A O 1
ATOM 1596 N N . GLY A 1 211 ? -14.287 -6.380 17.936 1.00 78.31 211 GLY A N 1
ATOM 1597 C CA . GLY A 1 211 ? -14.184 -6.071 19.368 1.00 78.31 211 GLY A CA 1
ATOM 1598 C C . GLY A 1 211 ? -13.595 -7.170 20.266 1.00 78.31 211 GLY A C 1
ATOM 1599 O O . GLY A 1 211 ? -13.491 -6.969 21.471 1.00 78.31 211 GLY A O 1
ATOM 1600 N N . ARG A 1 212 ? -13.203 -8.329 19.716 1.00 70.88 212 ARG A N 1
ATOM 1601 C CA . ARG A 1 212 ? -12.609 -9.438 20.479 1.00 70.88 212 ARG A CA 1
ATOM 1602 C C . ARG A 1 212 ? -11.076 -9.484 20.441 1.00 70.88 212 ARG A C 1
ATOM 1604 O O . ARG A 1 212 ? -10.500 -10.177 21.274 1.00 70.88 212 ARG A O 1
ATOM 1611 N N . GLN A 1 213 ? -10.419 -8.811 19.487 1.00 78.38 213 GLN A N 1
ATOM 1612 C CA . GLN A 1 213 ? -8.965 -8.960 19.266 1.00 78.38 213 GLN A CA 1
ATOM 1613 C C . GLN A 1 213 ? -8.211 -7.687 18.832 1.00 78.38 213 GLN A C 1
ATOM 1615 O O . GLN A 1 213 ? -7.009 -7.768 18.592 1.00 78.38 213 GLN A O 1
ATOM 1620 N N . GLY A 1 214 ? -8.859 -6.519 18.719 1.00 86.44 214 GLY A N 1
ATOM 1621 C CA . GLY A 1 214 ? -8.179 -5.320 18.195 1.00 86.44 214 GLY A CA 1
ATOM 1622 C C . GLY A 1 214 ? -7.714 -5.519 16.746 1.00 86.44 214 GLY A C 1
ATOM 1623 O O . GLY A 1 214 ? -6.598 -5.149 16.373 1.00 86.44 214 GLY A O 1
ATOM 1624 N N . ALA A 1 215 ? -8.563 -6.186 15.963 1.00 93.12 215 ALA A N 1
ATOM 1625 C CA . ALA A 1 215 ? -8.388 -6.398 14.538 1.00 93.12 215 ALA A CA 1
ATOM 1626 C C . ALA A 1 215 ? -9.422 -5.563 13.778 1.00 93.12 215 ALA A C 1
ATOM 1628 O O . ALA A 1 215 ? -10.589 -5.517 14.167 1.00 93.12 215 ALA A O 1
ATOM 1629 N N . LEU A 1 216 ? -9.004 -4.929 12.689 1.00 94.50 216 LEU A N 1
ATOM 1630 C CA . LEU A 1 216 ? -9.896 -4.354 11.694 1.00 94.50 216 LEU A CA 1
ATOM 1631 C C . LEU A 1 216 ? -10.206 -5.394 10.633 1.00 94.50 216 LEU A C 1
ATOM 1633 O O . LEU A 1 216 ? -9.299 -6.087 10.177 1.00 94.50 216 LEU A O 1
ATOM 1637 N N . GLN A 1 217 ? -11.455 -5.428 10.189 1.00 94.69 217 GLN A N 1
ATOM 1638 C CA . GLN A 1 217 ? -11.850 -6.065 8.939 1.00 94.69 217 GLN A CA 1
ATOM 1639 C C . GLN A 1 217 ? -12.487 -5.004 8.043 1.00 94.69 217 GLN A C 1
ATOM 1641 O O . GLN A 1 217 ? -13.309 -4.216 8.516 1.00 94.69 217 GLN A O 1
ATOM 1646 N N . GLY A 1 218 ? -12.117 -4.966 6.767 1.00 94.44 218 GLY A N 1
ATOM 1647 C CA . GLY A 1 218 ? -12.593 -3.938 5.852 1.00 94.44 218 GLY A CA 1
ATOM 1648 C C . GLY A 1 218 ? -12.424 -4.259 4.375 1.00 94.44 218 GLY A C 1
ATOM 1649 O O . GLY A 1 218 ? -12.045 -5.367 3.987 1.00 94.44 218 GLY A O 1
ATOM 1650 N N . ARG A 1 219 ? -12.749 -3.265 3.553 1.00 95.94 219 ARG A N 1
ATOM 1651 C CA . ARG A 1 219 ? -12.712 -3.308 2.096 1.00 95.94 219 ARG A CA 1
ATOM 1652 C C . ARG A 1 219 ? -12.256 -1.960 1.534 1.00 95.94 219 ARG A C 1
ATOM 1654 O O . ARG A 1 219 ? -12.667 -0.913 2.024 1.00 95.94 219 ARG A O 1
ATOM 1661 N N . ILE A 1 220 ? -11.439 -1.996 0.487 1.00 96.38 220 ILE A N 1
ATOM 1662 C CA . ILE A 1 220 ? -11.258 -0.891 -0.457 1.00 96.38 220 ILE A CA 1
ATOM 1663 C C . ILE A 1 220 ? -12.316 -1.092 -1.545 1.00 96.38 220 ILE A C 1
ATOM 1665 O O . ILE A 1 220 ? -12.286 -2.095 -2.262 1.00 96.38 220 ILE A O 1
ATOM 1669 N N . GLU A 1 221 ? -13.285 -0.186 -1.638 1.00 94.88 221 GLU A N 1
ATOM 1670 C CA . GLU A 1 221 ? -14.375 -0.298 -2.615 1.00 94.88 221 GLU A CA 1
ATOM 1671 C C . GLU A 1 221 ? -13.869 0.038 -4.019 1.00 94.88 221 GLU A C 1
ATOM 1673 O O . GLU A 1 221 ? -14.076 -0.725 -4.961 1.00 94.88 221 GLU A O 1
ATOM 1678 N N . SER A 1 222 ? -13.155 1.157 -4.133 1.00 95.44 222 SER A N 1
ATOM 1679 C CA . SER A 1 222 ? -12.422 1.578 -5.324 1.00 95.44 222 SER A CA 1
ATOM 1680 C C . SER A 1 222 ? -11.458 2.702 -4.953 1.00 95.44 222 SER A C 1
ATOM 1682 O O . SER A 1 222 ? -11.831 3.625 -4.223 1.00 95.44 222 SER A O 1
ATOM 1684 N N . ALA A 1 223 ? -10.243 2.650 -5.487 1.00 97.50 223 ALA A N 1
ATOM 1685 C CA . ALA A 1 223 ? -9.281 3.742 -5.494 1.00 97.50 223 ALA A CA 1
ATOM 1686 C C . ALA A 1 223 ? -8.717 3.925 -6.904 1.00 97.50 223 ALA A C 1
ATOM 1688 O O . ALA A 1 223 ? -8.534 2.944 -7.625 1.00 97.50 223 ALA A O 1
ATOM 1689 N N . ALA A 1 224 ? -8.425 5.164 -7.297 1.00 97.62 224 ALA A N 1
ATOM 1690 C CA . ALA A 1 224 ? -7.759 5.475 -8.561 1.00 97.62 224 ALA A CA 1
ATOM 1691 C C . ALA A 1 224 ? -6.335 5.953 -8.272 1.00 97.62 224 ALA A C 1
ATOM 1693 O O . ALA A 1 224 ? -6.167 6.968 -7.597 1.00 97.62 224 ALA A O 1
ATOM 1694 N N . LEU A 1 225 ? -5.336 5.229 -8.780 1.00 98.00 225 LEU A N 1
ATOM 1695 C CA . LEU A 1 225 ? -3.919 5.476 -8.515 1.00 98.00 225 LEU A CA 1
ATOM 1696 C C . LEU A 1 225 ? -3.172 5.831 -9.808 1.00 98.00 225 LEU A C 1
ATOM 1698 O O . LEU A 1 225 ? -3.516 5.362 -10.899 1.00 98.00 225 LEU A O 1
ATOM 1702 N N . TYR A 1 226 ? -2.133 6.651 -9.673 1.00 97.56 226 TYR A N 1
ATOM 1703 C CA . TYR A 1 226 ? -1.279 7.117 -10.768 1.00 97.56 226 TYR A CA 1
ATOM 1704 C C . TYR A 1 226 ? 0.195 7.005 -10.366 1.00 97.56 226 TYR A C 1
ATOM 1706 O O . TYR A 1 226 ? 0.488 7.200 -9.184 1.00 97.56 226 TYR A O 1
ATOM 1714 N N . PRO A 1 227 ? 1.132 6.746 -11.299 1.00 97.44 227 PRO A N 1
ATOM 1715 C CA . PRO A 1 227 ? 2.559 6.746 -10.997 1.00 97.44 227 PRO A CA 1
ATOM 1716 C C . PRO A 1 227 ? 2.968 8.121 -10.459 1.00 97.44 227 PRO A C 1
ATOM 1718 O O . PRO A 1 227 ? 2.702 9.135 -11.104 1.00 97.44 227 PRO A O 1
ATOM 1721 N N . ALA A 1 228 ? 3.576 8.158 -9.273 1.00 96.44 228 ALA A N 1
ATOM 1722 C CA . ALA A 1 228 ? 3.805 9.400 -8.534 1.00 96.44 228 ALA A CA 1
ATOM 1723 C C . ALA A 1 228 ? 5.281 9.640 -8.205 1.00 96.44 228 ALA A C 1
ATOM 1725 O O . ALA A 1 228 ? 5.806 10.717 -8.484 1.00 96.44 228 ALA A O 1
ATOM 1726 N N . ARG A 1 229 ? 5.973 8.648 -7.631 1.00 95.50 229 ARG A N 1
ATOM 1727 C CA . ARG A 1 229 ? 7.403 8.742 -7.302 1.00 95.50 229 ARG A CA 1
ATOM 1728 C C . ARG A 1 229 ? 8.155 7.549 -7.868 1.00 95.50 229 ARG A C 1
ATOM 1730 O O . ARG A 1 229 ? 7.688 6.415 -7.801 1.00 95.50 229 ARG A O 1
ATOM 1737 N N . ILE A 1 230 ? 9.328 7.826 -8.426 1.00 96.19 230 ILE A N 1
ATOM 1738 C CA . ILE A 1 230 ? 10.206 6.856 -9.078 1.00 96.19 230 ILE A CA 1
ATOM 1739 C C . ILE A 1 230 ? 11.605 7.019 -8.482 1.00 96.19 230 ILE A C 1
ATOM 1741 O O . ILE A 1 230 ? 12.083 8.132 -8.273 1.00 96.19 230 ILE A O 1
ATOM 1745 N N . THR A 1 231 ? 12.265 5.910 -8.171 1.00 96.19 231 THR A N 1
ATOM 1746 C CA . THR A 1 231 ? 13.641 5.874 -7.663 1.00 96.19 231 THR A CA 1
ATOM 1747 C C . THR A 1 231 ? 14.407 4.797 -8.414 1.00 96.19 231 THR A C 1
ATOM 1749 O O . THR A 1 231 ? 13.967 3.649 -8.438 1.00 96.19 231 THR A O 1
ATOM 1752 N N . GLY A 1 232 ? 15.540 5.167 -9.017 1.00 94.12 232 GLY A N 1
ATOM 1753 C CA . GLY A 1 232 ? 16.260 4.308 -9.959 1.00 94.12 232 GLY A CA 1
ATOM 1754 C C . GLY A 1 232 ? 15.608 4.321 -11.345 1.00 94.12 232 GLY A C 1
ATOM 1755 O O . GLY A 1 232 ? 15.147 5.371 -11.789 1.00 94.12 232 GLY A O 1
ATOM 1756 N N . ALA A 1 233 ? 15.562 3.170 -12.013 1.00 93.88 233 ALA A N 1
ATOM 1757 C CA . ALA A 1 233 ? 14.927 2.992 -13.322 1.00 93.88 233 ALA A CA 1
ATOM 1758 C C . ALA A 1 233 ? 13.959 1.783 -13.349 1.00 93.88 233 ALA A C 1
ATOM 1760 O O . ALA A 1 233 ? 14.129 0.872 -14.164 1.00 93.88 233 ALA A O 1
ATOM 1761 N N . PRO A 1 234 ? 12.948 1.728 -12.457 1.00 94.19 234 PRO A N 1
ATOM 1762 C CA . PRO A 1 234 ? 11.953 0.663 -12.474 1.00 94.19 234 PRO A CA 1
ATOM 1763 C C . PRO A 1 234 ? 11.095 0.761 -13.739 1.00 94.19 234 PRO A C 1
ATOM 1765 O O . PRO A 1 234 ? 10.740 1.853 -14.183 1.00 94.19 234 PRO A O 1
ATOM 1768 N N . ALA A 1 235 ? 10.689 -0.387 -14.276 1.00 91.81 235 ALA A N 1
ATOM 1769 C CA . ALA A 1 235 ? 9.612 -0.416 -15.254 1.00 91.81 235 ALA A CA 1
ATOM 1770 C C . ALA A 1 235 ? 8.297 0.019 -14.584 1.00 91.81 235 ALA A C 1
ATOM 1772 O O . ALA A 1 235 ? 7.912 -0.534 -13.552 1.00 91.81 235 ALA A O 1
ATOM 1773 N N . ASP A 1 236 ? 7.592 0.974 -15.192 1.00 95.44 236 ASP A N 1
ATOM 1774 C CA . ASP A 1 236 ? 6.177 1.192 -14.895 1.00 95.44 236 ASP A CA 1
ATOM 1775 C C . ASP A 1 236 ? 5.391 -0.050 -15.339 1.00 95.44 236 ASP A C 1
ATOM 1777 O O . ASP A 1 236 ? 5.429 -0.433 -16.514 1.00 95.44 236 ASP A O 1
ATOM 1781 N N . LEU A 1 237 ? 4.722 -0.703 -14.389 1.00 93.56 237 LEU A N 1
ATOM 1782 C CA . LEU A 1 237 ? 3.967 -1.934 -14.626 1.00 93.56 237 LEU A CA 1
ATOM 1783 C C . LEU A 1 237 ? 2.475 -1.666 -14.826 1.00 93.56 237 LEU A C 1
ATOM 1785 O O . LEU A 1 237 ? 1.822 -2.423 -15.537 1.00 93.56 237 LEU A O 1
ATOM 1789 N N . PHE A 1 238 ? 1.928 -0.610 -14.216 1.00 96.44 238 PHE A N 1
ATOM 1790 C CA . PHE A 1 238 ? 0.477 -0.418 -14.148 1.00 96.44 238 PHE A CA 1
ATOM 1791 C C . PHE A 1 238 ? -0.028 0.874 -14.790 1.00 96.44 238 PHE A C 1
ATOM 1793 O O . PHE A 1 238 ? -1.231 0.992 -15.031 1.00 96.44 238 PHE A O 1
ATOM 1800 N N . GLY A 1 239 ? 0.847 1.847 -15.059 1.00 96.50 239 GLY A N 1
ATOM 1801 C CA . GLY A 1 239 ? 0.444 3.182 -15.482 1.00 96.50 239 GLY A CA 1
ATOM 1802 C C . GLY A 1 239 ? -0.621 3.747 -14.543 1.00 96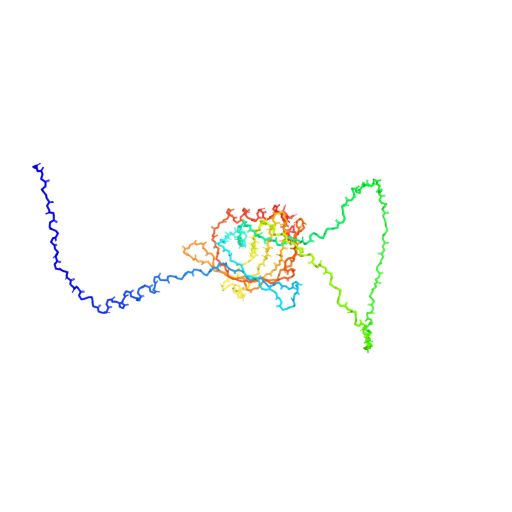.50 239 GLY A C 1
ATOM 1803 O O . GLY A 1 239 ? -0.523 3.649 -13.318 1.00 96.50 239 GLY A O 1
ATOM 1804 N N . ARG A 1 240 ? -1.692 4.297 -15.120 1.00 97.31 240 ARG A N 1
ATOM 1805 C CA . ARG A 1 240 ? -2.923 4.573 -14.373 1.00 97.31 240 ARG A CA 1
ATOM 1806 C C . ARG A 1 240 ? -3.621 3.258 -14.036 1.00 97.31 240 ARG A C 1
ATOM 1808 O O . ARG A 1 240 ? -3.971 2.507 -14.946 1.00 97.31 240 ARG A O 1
ATOM 1815 N N . CYS A 1 241 ? -3.939 3.039 -12.765 1.00 98.25 241 CYS A N 1
ATOM 1816 C CA . CYS A 1 241 ? -4.628 1.830 -12.325 1.00 98.25 241 CYS A CA 1
ATOM 1817 C C . CYS A 1 241 ? -5.764 2.101 -11.328 1.00 98.25 241 CYS A C 1
ATOM 1819 O O . CYS A 1 241 ? -5.944 3.211 -10.815 1.00 98.25 241 CYS A O 1
ATOM 1821 N N . ARG A 1 242 ? -6.575 1.071 -11.079 1.00 98.06 242 ARG A N 1
ATOM 1822 C CA . ARG A 1 242 ? -7.548 1.029 -9.982 1.00 98.06 242 ARG A CA 1
ATOM 1823 C C . ARG A 1 242 ? -7.146 -0.031 -8.970 1.00 98.06 242 ARG A C 1
ATOM 1825 O O . ARG A 1 242 ? -6.731 -1.106 -9.380 1.00 98.06 242 ARG A O 1
ATOM 1832 N N . LEU A 1 243 ? -7.327 0.257 -7.684 1.00 98.06 243 LEU A N 1
ATOM 1833 C CA . LEU A 1 243 ? -7.138 -0.691 -6.584 1.00 98.06 243 LEU A CA 1
ATOM 1834 C C . LEU A 1 243 ? -8.484 -0.957 -5.895 1.00 98.06 243 LEU A C 1
ATOM 1836 O O . LEU A 1 243 ? -9.231 -0.020 -5.609 1.00 98.06 243 LEU A O 1
ATOM 1840 N N . SER A 1 244 ? -8.784 -2.217 -5.596 1.00 98.00 244 SER A N 1
ATOM 1841 C CA . SER A 1 244 ? -9.897 -2.616 -4.724 1.00 98.00 244 SER A CA 1
ATOM 1842 C C . SER A 1 244 ? -9.534 -3.878 -3.934 1.00 98.00 244 SER A C 1
ATOM 1844 O O . SER A 1 244 ? -8.456 -4.430 -4.134 1.00 98.00 244 SER A O 1
ATOM 1846 N N . GLY A 1 245 ? -10.388 -4.335 -3.016 1.00 97.12 245 GLY A N 1
ATOM 1847 C CA . GLY A 1 245 ? -10.217 -5.641 -2.359 1.00 97.12 245 GLY A CA 1
ATOM 1848 C C . GLY A 1 245 ? -10.561 -5.649 -0.872 1.00 97.12 245 GLY A C 1
ATOM 1849 O O . GLY A 1 245 ? -10.997 -4.638 -0.325 1.00 97.12 245 GLY A O 1
ATOM 1850 N N . THR A 1 246 ? -10.399 -6.792 -0.208 1.00 97.12 246 THR A N 1
ATOM 1851 C CA . THR A 1 246 ? -10.712 -6.980 1.222 1.00 97.12 246 THR A CA 1
ATOM 1852 C C . THR A 1 246 ? -9.456 -7.042 2.072 1.00 97.12 246 THR A C 1
ATOM 1854 O O . THR A 1 246 ? -8.415 -7.501 1.614 1.00 97.12 246 THR A O 1
ATOM 1857 N N . PHE A 1 247 ? -9.547 -6.626 3.335 1.00 97.06 247 PHE A N 1
ATOM 1858 C CA . PHE A 1 247 ? -8.422 -6.687 4.260 1.00 97.06 247 PHE A CA 1
ATOM 1859 C C . PHE A 1 247 ? -8.810 -7.045 5.690 1.00 97.06 247 PHE A C 1
ATOM 1861 O O . PHE A 1 247 ? -9.884 -6.699 6.184 1.00 97.06 247 PHE A O 1
ATOM 1868 N N . THR A 1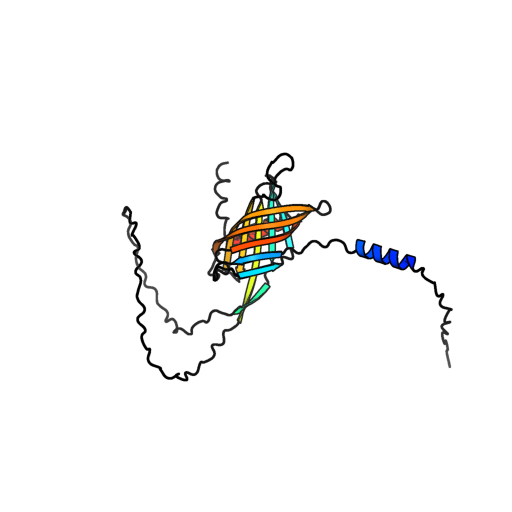 248 ? -7.856 -7.670 6.375 1.00 96.06 248 THR A N 1
ATOM 1869 C CA . THR A 1 248 ? -7.799 -7.790 7.830 1.00 96.06 248 THR A CA 1
ATOM 1870 C C . THR A 1 248 ? -6.486 -7.173 8.319 1.00 96.06 248 THR A C 1
ATOM 1872 O O . THR A 1 248 ? -5.424 -7.460 7.770 1.00 96.06 248 THR A O 1
ATOM 1875 N N . ALA A 1 249 ? -6.533 -6.325 9.349 1.00 96.69 249 ALA A N 1
ATOM 1876 C CA . ALA A 1 249 ? -5.348 -5.679 9.924 1.00 96.69 249 ALA A CA 1
ATOM 1877 C C . ALA A 1 249 ? -5.348 -5.754 11.457 1.00 96.69 249 ALA A C 1
ATOM 1879 O O . ALA A 1 249 ? -6.399 -5.685 12.085 1.00 96.69 249 ALA A O 1
ATOM 1880 N N . ARG A 1 250 ? -4.172 -5.863 12.082 1.00 96.12 250 ARG A N 1
ATOM 1881 C CA . ARG A 1 250 ? -4.005 -5.971 13.545 1.00 96.12 250 ARG A CA 1
ATOM 1882 C C . ARG A 1 250 ? -3.387 -4.703 14.132 1.00 96.12 250 ARG A C 1
ATOM 1884 O O . ARG A 1 250 ? -2.510 -4.107 13.509 1.00 96.12 250 ARG A O 1
ATOM 1891 N N . SER A 1 251 ? -3.792 -4.308 15.339 1.00 96.44 251 SER A N 1
ATOM 1892 C CA . SER A 1 251 ? -3.209 -3.134 16.002 1.00 96.44 251 SER A CA 1
ATOM 1893 C C . SER A 1 251 ? -1.719 -3.355 16.288 1.00 96.44 251 SER A C 1
ATOM 1895 O O . SER A 1 251 ? -1.353 -4.201 17.105 1.00 96.44 251 SER A O 1
ATOM 1897 N N . ASN A 1 252 ? -0.842 -2.615 15.605 1.00 97.06 252 ASN A N 1
ATOM 1898 C CA . ASN A 1 252 ? 0.602 -2.651 15.843 1.00 97.06 252 ASN A CA 1
ATOM 1899 C C . ASN A 1 252 ? 1.255 -1.327 15.423 1.00 97.06 252 ASN A C 1
ATOM 1901 O O . ASN A 1 252 ? 1.800 -1.183 14.323 1.00 97.06 252 ASN A O 1
ATOM 1905 N N . ARG A 1 253 ? 1.232 -0.351 16.336 1.00 96.81 253 ARG A N 1
ATOM 1906 C CA . ARG A 1 253 ? 1.808 0.984 16.115 1.00 96.81 253 ARG A CA 1
ATOM 1907 C C . ARG A 1 253 ? 3.293 0.953 15.758 1.00 96.81 253 ARG A C 1
ATOM 1909 O O . ARG A 1 253 ? 3.702 1.672 14.853 1.00 96.81 253 ARG A O 1
ATOM 1916 N N . ALA A 1 254 ? 4.088 0.109 16.415 1.00 97.12 254 ALA A N 1
ATOM 1917 C CA . ALA A 1 254 ? 5.526 0.027 16.161 1.00 97.12 254 ALA A CA 1
ATOM 1918 C C . ALA A 1 254 ? 5.830 -0.448 14.729 1.00 97.12 254 ALA A C 1
ATOM 1920 O O . ALA A 1 254 ? 6.620 0.184 14.029 1.00 97.12 254 ALA A O 1
ATOM 1921 N N . LYS A 1 255 ? 5.168 -1.517 14.264 1.00 97.56 255 LYS A N 1
ATOM 1922 C CA . LYS A 1 255 ? 5.366 -2.047 12.906 1.00 97.56 255 LYS A CA 1
ATOM 1923 C C . LYS A 1 255 ? 4.781 -1.121 11.834 1.00 97.56 255 LYS A C 1
ATOM 1925 O O . LYS A 1 255 ? 5.434 -0.924 10.815 1.00 97.56 255 LYS A O 1
ATOM 1930 N N . THR A 1 256 ? 3.635 -0.484 12.099 1.00 97.75 256 THR A N 1
ATOM 1931 C CA . THR A 1 256 ? 3.041 0.541 11.216 1.00 97.75 256 THR A CA 1
ATOM 1932 C C . THR A 1 256 ? 4.022 1.698 10.988 1.00 97.75 256 THR A C 1
ATOM 1934 O O . THR A 1 256 ? 4.381 1.985 9.849 1.00 97.75 256 THR A O 1
ATOM 1937 N N . ILE A 1 257 ? 4.553 2.297 12.065 1.00 96.69 257 ILE A N 1
ATOM 1938 C CA . I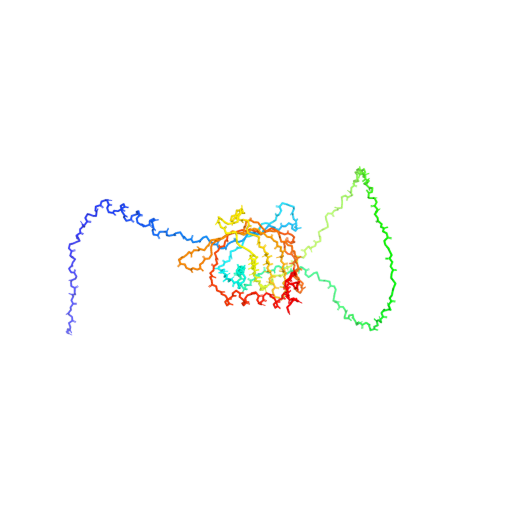LE A 1 257 ? 5.543 3.385 11.980 1.00 96.69 257 ILE A CA 1
ATOM 1939 C C . ILE A 1 257 ? 6.811 2.927 11.251 1.00 96.69 257 ILE A C 1
ATOM 1941 O O . ILE A 1 257 ? 7.284 3.633 10.362 1.00 96.69 257 ILE A O 1
ATOM 1945 N N . ALA A 1 258 ? 7.350 1.751 11.589 1.00 97.25 258 ALA A N 1
ATOM 1946 C CA . ALA A 1 258 ? 8.574 1.238 10.975 1.00 97.25 258 ALA A CA 1
ATOM 1947 C C . ALA A 1 258 ? 8.435 1.042 9.455 1.00 97.25 258 ALA A C 1
ATOM 1949 O O . ALA A 1 258 ? 9.365 1.354 8.712 1.00 97.25 258 ALA A O 1
ATOM 1950 N N . LEU A 1 259 ? 7.278 0.567 8.981 1.00 97.00 259 LEU A N 1
ATOM 1951 C CA . LEU A 1 259 ? 7.012 0.390 7.553 1.00 97.00 259 LEU A CA 1
ATOM 1952 C C . LEU A 1 259 ? 6.793 1.719 6.825 1.00 97.00 259 LEU A C 1
ATOM 1954 O O . LEU A 1 259 ? 7.404 1.937 5.780 1.00 97.00 259 LEU A O 1
ATOM 1958 N N . THR A 1 260 ? 6.025 2.650 7.397 1.00 96.25 260 THR A N 1
ATOM 1959 C CA . THR A 1 260 ? 5.853 3.993 6.816 1.00 96.25 260 THR A CA 1
ATOM 1960 C C . THR A 1 260 ? 7.180 4.763 6.767 1.00 96.25 260 THR A C 1
ATOM 1962 O O . THR A 1 260 ? 7.473 5.435 5.778 1.00 96.25 260 THR A O 1
ATOM 1965 N N . GLN A 1 261 ? 8.040 4.628 7.782 1.00 96.06 261 GLN A N 1
ATOM 1966 C CA . GLN A 1 261 ? 9.399 5.186 7.765 1.00 96.06 261 GLN A CA 1
ATOM 1967 C C . GLN A 1 261 ? 10.299 4.500 6.727 1.00 96.06 261 GLN A C 1
ATOM 1969 O O . GLN A 1 261 ? 11.052 5.183 6.033 1.00 96.06 261 GLN A O 1
ATOM 1974 N N . ALA A 1 262 ? 10.216 3.173 6.580 1.00 94.69 262 ALA A N 1
ATOM 1975 C CA . ALA A 1 262 ? 10.963 2.441 5.559 1.00 94.69 262 ALA A CA 1
ATOM 1976 C C . ALA A 1 262 ? 10.554 2.859 4.137 1.00 94.69 262 ALA A C 1
ATOM 1978 O O . ALA A 1 262 ? 11.430 3.028 3.289 1.00 94.69 262 ALA A O 1
ATOM 1979 N N . LEU A 1 263 ? 9.259 3.096 3.896 1.00 95.06 263 LEU A N 1
ATOM 1980 C CA . LEU A 1 263 ? 8.753 3.671 2.650 1.00 95.06 263 LEU A CA 1
ATOM 1981 C C . LEU A 1 263 ? 9.335 5.070 2.419 1.00 95.06 263 LEU A C 1
ATOM 1983 O O . LEU A 1 263 ? 10.000 5.287 1.408 1.00 95.06 263 LEU A O 1
ATOM 1987 N N . ARG A 1 264 ? 9.173 5.994 3.380 1.00 94.44 264 ARG A N 1
ATOM 1988 C CA . ARG A 1 264 ? 9.699 7.370 3.275 1.00 94.44 264 ARG A CA 1
ATOM 1989 C C . ARG A 1 264 ? 11.211 7.412 3.027 1.00 94.44 264 ARG A C 1
ATOM 1991 O O . ARG A 1 264 ? 11.683 8.251 2.270 1.00 94.44 264 ARG A O 1
ATOM 1998 N N . LYS A 1 265 ? 11.976 6.479 3.604 1.00 94.44 265 LYS A N 1
ATOM 1999 C CA . LYS A 1 265 ? 13.422 6.352 3.362 1.00 94.44 265 LYS A CA 1
ATOM 2000 C C . LYS A 1 265 ? 13.769 5.874 1.941 1.00 94.44 265 LYS A C 1
ATOM 2002 O O . LYS A 1 265 ? 14.858 6.188 1.472 1.00 94.44 265 LYS A O 1
ATOM 2007 N N . ARG A 1 266 ? 12.898 5.101 1.279 1.00 93.06 266 ARG A N 1
ATOM 2008 C CA . ARG A 1 266 ? 13.116 4.616 -0.099 1.00 93.06 266 ARG A CA 1
ATOM 2009 C C . ARG A 1 266 ? 12.722 5.652 -1.151 1.00 93.06 266 ARG A C 1
ATOM 2011 O O . ARG A 1 266 ? 13.516 5.910 -2.041 1.00 93.06 266 ARG A O 1
ATOM 2018 N N . VAL A 1 267 ? 11.522 6.226 -1.031 1.00 93.94 267 VAL A N 1
ATOM 2019 C CA . VAL A 1 267 ? 10.886 7.045 -2.088 1.00 93.94 267 VAL A CA 1
ATOM 2020 C C . VAL A 1 267 ? 10.717 8.528 -1.725 1.00 93.94 267 VAL A C 1
ATOM 2022 O O . VAL A 1 267 ? 10.144 9.288 -2.499 1.00 93.94 267 VAL A O 1
ATOM 2025 N N . GLY A 1 268 ? 11.190 8.959 -0.552 1.00 91.00 268 GLY A N 1
ATOM 2026 C CA . GLY A 1 268 ? 11.062 10.340 -0.073 1.00 91.00 268 GLY A CA 1
ATOM 2027 C C . GLY A 1 268 ? 9.741 10.640 0.661 1.00 91.00 268 GLY A C 1
ATOM 2028 O O . GLY A 1 268 ? 8.967 9.724 0.974 1.00 91.00 268 GLY A O 1
ATOM 2029 N N . PRO A 1 269 ? 9.469 11.921 0.977 1.00 83.75 269 PRO A N 1
ATOM 2030 C CA . PRO A 1 269 ? 8.201 12.349 1.573 1.00 83.75 269 PRO A CA 1
ATOM 2031 C C . PRO A 1 269 ? 7.016 12.168 0.597 1.00 83.75 269 PRO A C 1
ATOM 2033 O O . PRO A 1 269 ? 7.238 12.100 -0.616 1.00 83.75 269 PRO A O 1
ATOM 2036 N N . PRO A 1 270 ? 5.768 12.041 1.093 1.00 77.69 270 PRO A N 1
ATOM 2037 C CA . PRO A 1 270 ? 4.570 11.997 0.250 1.00 77.69 270 PRO A CA 1
ATOM 2038 C C . PRO A 1 270 ? 4.365 13.307 -0.518 1.00 77.69 270 PRO A C 1
ATOM 2040 O O . PRO A 1 270 ? 4.619 14.387 0.017 1.00 77.69 270 PRO A O 1
ATOM 2043 N N . ILE A 1 271 ? 3.825 13.231 -1.736 1.00 72.69 271 ILE A N 1
ATOM 2044 C CA . ILE A 1 271 ? 3.441 14.429 -2.494 1.00 72.69 271 ILE A CA 1
ATOM 2045 C C . ILE A 1 271 ? 2.110 14.949 -1.927 1.00 72.69 271 ILE A C 1
ATOM 2047 O O . ILE A 1 271 ? 1.040 14.520 -2.347 1.00 72.69 271 ILE A O 1
ATOM 2051 N N . GLY A 1 272 ? 2.179 15.857 -0.946 1.00 62.25 272 GLY A N 1
ATOM 2052 C CA . GLY A 1 272 ? 1.004 16.575 -0.429 1.00 62.25 272 GLY A CA 1
ATOM 2053 C C . GLY A 1 272 ? 0.927 16.807 1.085 1.00 62.25 272 GLY A C 1
ATOM 2054 O O . GLY A 1 272 ? -0.032 17.429 1.528 1.00 62.25 272 GLY A O 1
ATOM 2055 N N . THR A 1 273 ? 1.888 16.341 1.893 1.00 54.94 273 THR A N 1
ATOM 2056 C CA . THR A 1 273 ? 1.834 16.517 3.364 1.00 54.94 273 THR A CA 1
ATOM 2057 C C . THR A 1 273 ? 2.493 17.790 3.899 1.00 54.94 273 THR A C 1
ATOM 2059 O O . THR A 1 273 ? 2.223 18.167 5.037 1.00 54.94 273 THR A O 1
ATOM 2062 N N . ASP A 1 274 ? 3.339 18.463 3.117 1.00 48.72 274 ASP A N 1
ATOM 2063 C CA . ASP A 1 274 ? 4.208 19.532 3.642 1.00 48.72 274 ASP A CA 1
ATOM 2064 C C . ASP A 1 274 ? 3.488 20.871 3.892 1.00 48.72 274 ASP A C 1
ATOM 2066 O O . ASP A 1 274 ? 4.020 21.730 4.589 1.00 48.72 274 ASP A O 1
ATOM 2070 N N . THR A 1 275 ? 2.255 21.051 3.407 1.00 47.62 275 THR A N 1
ATOM 2071 C CA . THR A 1 275 ? 1.499 22.307 3.585 1.00 47.62 275 THR A CA 1
ATOM 2072 C C . THR A 1 275 ? 0.871 22.470 4.979 1.00 47.62 275 THR A C 1
ATOM 2074 O O . THR A 1 275 ? 0.328 23.529 5.263 1.00 47.62 275 THR A O 1
ATOM 2077 N N . ALA A 1 276 ? 0.887 21.441 5.838 1.00 49.16 276 ALA A N 1
ATOM 2078 C CA . ALA A 1 276 ? 0.127 21.425 7.100 1.00 49.16 276 ALA A CA 1
ATOM 2079 C C . ALA A 1 276 ? 0.982 21.388 8.386 1.00 49.16 276 ALA A C 1
ATOM 2081 O O . ALA A 1 276 ? 0.422 21.320 9.475 1.00 49.16 276 ALA A O 1
ATOM 2082 N N . LEU A 1 277 ? 2.317 21.393 8.281 1.00 50.91 277 LEU A N 1
ATOM 2083 C CA . LEU A 1 277 ? 3.243 21.280 9.427 1.00 50.91 277 LEU A CA 1
ATOM 2084 C C . LEU A 1 277 ? 4.278 22.421 9.495 1.00 50.91 277 LEU A C 1
ATOM 2086 O O . LEU A 1 277 ? 5.310 22.276 10.146 1.00 50.91 277 LEU A O 1
ATOM 2090 N N . ALA A 1 278 ? 4.023 23.534 8.803 1.00 46.00 278 ALA A N 1
ATOM 2091 C CA . ALA A 1 278 ? 4.930 24.684 8.709 1.00 46.00 278 ALA A CA 1
ATOM 2092 C C . ALA A 1 278 ? 4.373 25.979 9.347 1.00 46.00 278 ALA A C 1
ATOM 2094 O O . ALA A 1 278 ? 4.961 27.040 9.150 1.00 46.00 278 ALA A O 1
ATOM 2095 N N . GLU A 1 279 ? 3.256 25.902 10.084 1.00 43.06 279 GLU A N 1
ATOM 2096 C CA . GLU A 1 279 ? 2.545 27.059 10.668 1.00 43.06 279 GLU A CA 1
ATOM 2097 C C . GLU A 1 279 ? 2.332 26.967 12.202 1.00 43.06 279 GLU A C 1
ATOM 2099 O O . GLU A 1 279 ? 1.379 27.550 12.715 1.00 43.06 279 GLU A O 1
ATOM 2104 N N . ASP A 1 280 ? 3.222 26.274 12.930 1.00 39.53 280 ASP A N 1
ATOM 2105 C CA . ASP A 1 280 ? 3.327 26.281 14.412 1.00 39.53 280 ASP A CA 1
ATOM 2106 C C . ASP A 1 280 ? 4.718 26.784 14.867 1.00 39.53 280 ASP A C 1
ATOM 2108 O O . ASP A 1 280 ? 5.734 26.246 14.360 1.00 39.53 280 ASP A O 1
#